Protein AF-A0A950BN58-F1 (afdb_monomer_lite)

Secondary structure (DSSP, 8-state):
-B--GGG---GGGHHHHHHTT---EE--HHHHHHH-TTS---TTTTTSSSEEETTTEEEE--EE-STT-HHHHHHHHHTT----EE--GGGGTT-SHHHHHHHHHHHTSSS-----HHHHHHT-EEEEEETTEEEEEESSSEEEEEE-TT--EEEEE-TT---TT--EEEEEEETTEEEEEEEE-SBPPPEE--SSEEEEEE---TT---TTTSPPPP--HHHHHHHHHHHHHHHHHHHHHHH--

Structure (mmCIF, N/CA/C/O backbone):
data_AF-A0A950BN58-F1
#
_entry.id   AF-A0A950BN58-F1
#
loop_
_atom_site.group_PDB
_atom_site.id
_atom_site.type_symbol
_atom_site.label_atom_id
_atom_site.label_alt_id
_atom_site.label_comp_id
_atom_site.label_asym_id
_atom_site.label_entity_id
_atom_site.label_seq_id
_atom_site.pdbx_PDB_ins_code
_atom_site.Cartn_x
_atom_site.Cartn_y
_atom_site.Cartn_z
_atom_site.occupancy
_atom_site.B_iso_or_equiv
_atom_site.auth_seq_id
_atom_site.auth_comp_id
_atom_site.auth_asym_id
_atom_site.auth_atom_id
_atom_site.pdbx_PDB_model_num
ATOM 1 N N . MET A 1 1 ? -2.564 4.649 -5.769 1.00 92.44 1 MET A N 1
ATOM 2 C CA . MET A 1 1 ? -1.152 4.196 -5.762 1.00 92.44 1 MET A CA 1
ATOM 3 C C . MET A 1 1 ? -0.308 5.045 -6.705 1.00 92.44 1 MET A C 1
ATOM 5 O O . MET A 1 1 ? -0.833 5.493 -7.716 1.00 92.44 1 MET A O 1
ATOM 9 N N . MET A 1 2 ? 0.973 5.260 -6.398 1.00 94.62 2 MET A N 1
ATOM 10 C CA . MET A 1 2 ? 1.920 6.016 -7.237 1.00 94.62 2 MET A CA 1
ATOM 11 C C . MET A 1 2 ? 3.237 5.260 -7.418 1.00 94.62 2 MET A C 1
ATOM 13 O O . MET A 1 2 ? 3.754 4.697 -6.462 1.00 94.62 2 MET A O 1
ATOM 17 N N . ALA A 1 3 ? 3.834 5.308 -8.607 1.00 94.44 3 ALA A N 1
ATOM 18 C CA . ALA A 1 3 ? 5.204 4.855 -8.839 1.00 94.44 3 ALA A CA 1
ATOM 19 C C . ALA A 1 3 ? 6.046 6.055 -9.309 1.00 94.44 3 ALA A C 1
ATOM 21 O O . ALA A 1 3 ? 5.837 6.541 -10.423 1.00 94.44 3 ALA A O 1
ATOM 22 N N . PRO A 1 4 ? 6.972 6.579 -8.485 1.00 93.44 4 PRO A N 1
ATOM 23 C CA . PRO A 1 4 ? 7.741 7.757 -8.845 1.00 93.44 4 PRO A CA 1
ATOM 24 C C . PRO A 1 4 ? 8.703 7.458 -10.003 1.00 93.44 4 PRO A C 1
ATOM 26 O O . PRO A 1 4 ? 9.328 6.385 -10.034 1.00 93.44 4 PRO A O 1
ATOM 29 N N . PRO A 1 5 ? 8.864 8.404 -10.947 1.00 89.81 5 PRO A N 1
ATOM 30 C CA . PRO A 1 5 ? 9.843 8.270 -12.019 1.00 89.81 5 PRO A CA 1
ATOM 31 C C . PRO A 1 5 ? 11.241 8.092 -11.420 1.00 89.81 5 PRO A C 1
ATOM 33 O O . PRO A 1 5 ? 11.581 8.726 -10.422 1.00 89.81 5 PRO A O 1
ATOM 36 N N . TYR A 1 6 ? 12.035 7.185 -11.995 1.00 87.94 6 TYR A N 1
ATOM 37 C CA . TYR A 1 6 ? 13.371 6.811 -11.499 1.00 87.94 6 TYR A CA 1
ATOM 38 C C . TYR A 1 6 ? 13.412 6.313 -10.038 1.00 87.94 6 TYR A C 1
ATOM 40 O O . TYR A 1 6 ? 14.482 6.227 -9.440 1.00 87.94 6 TYR A O 1
ATOM 48 N N . GLY A 1 7 ? 12.258 6.005 -9.432 1.00 89.06 7 GLY A N 1
ATOM 49 C CA . GLY A 1 7 ? 12.176 5.723 -7.997 1.00 89.06 7 GLY A CA 1
ATOM 50 C C . GLY A 1 7 ? 12.467 6.946 -7.115 1.00 89.06 7 GLY A C 1
ATOM 51 O O . GLY A 1 7 ? 12.707 6.781 -5.922 1.00 89.06 7 GLY A O 1
ATOM 52 N N . ALA A 1 8 ? 12.475 8.156 -7.685 1.00 93.69 8 ALA A N 1
ATOM 53 C CA . ALA A 1 8 ? 12.806 9.392 -6.989 1.00 93.69 8 ALA A CA 1
ATOM 54 C C . ALA A 1 8 ? 11.669 9.828 -6.065 1.00 93.69 8 ALA A C 1
ATOM 56 O O . ALA A 1 8 ? 10.749 10.536 -6.471 1.00 93.69 8 ALA A O 1
ATOM 57 N N . PHE A 1 9 ? 11.737 9.379 -4.814 1.00 96.31 9 PHE A N 1
ATOM 58 C CA . PHE A 1 9 ? 10.743 9.671 -3.792 1.00 96.31 9 PHE A CA 1
ATOM 59 C C . PHE A 1 9 ? 11.390 10.353 -2.593 1.00 96.31 9 PHE A C 1
ATOM 61 O O . PHE A 1 9 ? 12.272 9.775 -1.960 1.00 96.31 9 PHE A O 1
ATOM 68 N N . ARG A 1 10 ? 10.936 11.563 -2.260 1.00 95.19 10 ARG A N 1
ATOM 69 C CA . ARG A 1 10 ? 11.346 12.279 -1.047 1.00 95.19 10 ARG A CA 1
ATOM 70 C C . ARG A 1 10 ? 10.215 12.292 -0.034 1.00 95.19 10 ARG A C 1
ATOM 72 O O . ARG A 1 10 ? 9.065 12.495 -0.40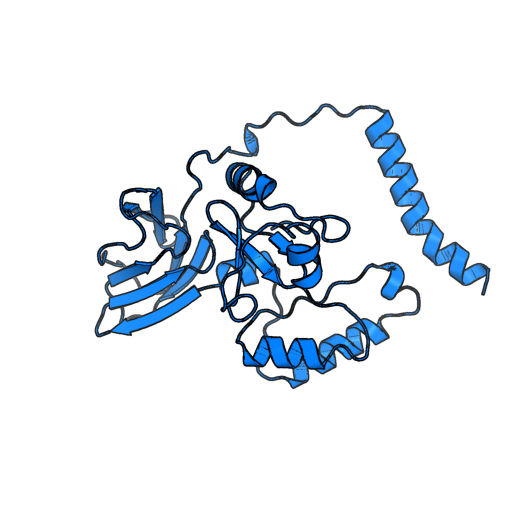9 1.00 95.19 10 ARG A O 1
ATOM 79 N N . GLU A 1 11 ? 10.561 12.154 1.239 1.00 94.12 11 GLU A N 1
ATOM 80 C CA . GLU A 1 11 ? 9.604 12.138 2.344 1.00 94.12 11 GLU A CA 1
ATOM 81 C C . GLU A 1 11 ? 8.713 13.377 2.381 1.00 94.12 11 GLU A C 1
ATOM 83 O O . GLU A 1 11 ? 7.509 13.242 2.567 1.00 94.12 11 GLU A O 1
ATOM 88 N N . GLY A 1 12 ? 9.263 14.560 2.098 1.00 94.38 12 GLY A N 1
ATOM 89 C CA . GLY A 1 12 ? 8.490 15.805 2.086 1.00 94.38 12 GLY A CA 1
ATOM 90 C C . GLY A 1 12 ? 7.350 15.859 1.056 1.00 94.38 12 GLY A C 1
ATOM 91 O O . GLY A 1 12 ? 6.582 16.812 1.068 1.00 94.38 12 GLY A O 1
ATOM 92 N N . LEU A 1 13 ? 7.228 14.873 0.158 1.00 94.88 13 LEU A N 1
ATOM 93 C CA . LEU A 1 13 ? 6.100 14.754 -0.773 1.00 94.88 13 LEU A CA 1
ATOM 94 C C . LEU A 1 13 ? 4.978 13.845 -0.257 1.00 94.88 13 LEU A C 1
ATOM 96 O O . LEU A 1 13 ? 3.897 13.842 -0.842 1.00 94.88 13 LEU A O 1
ATOM 100 N N . ALA A 1 14 ? 5.223 13.060 0.795 1.00 95.69 14 ALA A N 1
ATOM 101 C CA . ALA A 1 14 ? 4.292 12.035 1.252 1.00 95.69 14 ALA A CA 1
ATOM 102 C C . ALA A 1 14 ? 2.952 12.627 1.708 1.00 95.69 14 ALA A C 1
ATOM 104 O O . ALA A 1 14 ? 1.905 12.135 1.294 1.00 95.69 14 ALA A O 1
ATOM 105 N N . ASP A 1 15 ? 2.988 13.719 2.473 1.00 94.69 15 ASP A N 1
ATOM 106 C CA . ASP A 1 15 ? 1.780 14.373 2.990 1.00 94.69 15 ASP A CA 1
ATOM 107 C C . ASP A 1 15 ? 0.943 14.988 1.872 1.00 94.69 15 ASP A C 1
ATOM 109 O O . ASP A 1 15 ? -0.253 14.738 1.786 1.00 94.69 15 ASP A O 1
ATOM 113 N N . ALA A 1 16 ? 1.582 15.689 0.931 1.00 94.25 16 ALA A N 1
ATOM 114 C CA . ALA A 1 16 ? 0.887 16.235 -0.232 1.00 94.25 16 ALA A CA 1
ATOM 115 C C . ALA A 1 16 ? 0.240 15.132 -1.086 1.00 94.25 16 ALA A C 1
ATOM 117 O O . ALA A 1 16 ? -0.831 15.323 -1.655 1.00 94.25 16 ALA A O 1
ATOM 118 N N . MET A 1 17 ? 0.880 13.965 -1.194 1.00 94.44 17 MET A N 1
ATOM 119 C CA . MET A 1 17 ? 0.293 12.825 -1.892 1.00 94.44 17 MET A CA 1
ATOM 120 C C . MET A 1 17 ? -0.898 12.242 -1.137 1.00 94.44 17 MET A C 1
ATOM 122 O O . MET A 1 17 ? -1.910 11.941 -1.765 1.00 94.44 17 MET A O 1
ATOM 126 N N . LEU A 1 18 ? -0.807 12.103 0.184 1.00 94.56 18 LEU A N 1
ATOM 127 C CA . LEU A 1 18 ? -1.951 11.691 0.989 1.00 94.56 18 LEU A CA 1
ATOM 128 C C . LEU A 1 18 ? -3.118 12.656 0.805 1.00 94.56 18 LEU A C 1
ATOM 130 O O . LEU A 1 18 ? -4.202 12.212 0.440 1.00 94.56 18 LEU A O 1
ATOM 134 N N . ASP A 1 19 ? -2.878 13.956 0.968 1.00 93.75 19 ASP A N 1
ATOM 135 C CA . ASP A 1 19 ? -3.891 15.002 0.812 1.00 93.75 19 ASP A CA 1
ATOM 136 C C . ASP A 1 19 ? -4.553 14.951 -0.576 1.00 93.75 19 ASP A C 1
ATOM 138 O O . ASP A 1 19 ? -5.747 15.182 -0.698 1.00 93.75 19 ASP A O 1
ATOM 142 N N . LEU A 1 20 ? -3.825 14.562 -1.627 1.00 92.44 20 LEU A N 1
ATOM 143 C CA . LEU A 1 20 ? -4.363 14.373 -2.984 1.00 92.44 20 LEU A CA 1
ATOM 144 C C . LEU A 1 20 ? -5.061 13.016 -3.219 1.00 92.44 20 LEU A C 1
ATOM 146 O O . LEU A 1 20 ? -5.396 12.688 -4.360 1.00 92.44 20 LEU A O 1
ATOM 150 N N . GLY A 1 21 ? -5.256 12.208 -2.176 1.00 92.19 21 GLY A N 1
ATOM 151 C CA . GLY A 1 21 ? -5.971 10.931 -2.230 1.00 92.19 21 GLY A CA 1
ATOM 152 C C . GLY A 1 21 ? -5.127 9.733 -2.679 1.00 92.19 21 GLY A C 1
ATOM 153 O O . GLY A 1 21 ? -5.676 8.684 -3.027 1.00 92.19 21 GLY A O 1
ATOM 154 N N . TYR A 1 22 ? -3.794 9.835 -2.699 1.00 94.06 22 TYR A N 1
ATOM 155 C CA . TYR A 1 22 ? -2.957 8.668 -2.983 1.00 94.06 22 TYR A CA 1
ATOM 156 C C . TYR A 1 22 ? -2.948 7.702 -1.791 1.00 94.06 22 TYR A C 1
ATOM 158 O O . TYR A 1 22 ? -2.488 8.038 -0.708 1.00 94.06 22 TYR A O 1
ATOM 166 N N . GLU A 1 23 ? -3.364 6.454 -2.024 1.00 95.12 23 GLU A N 1
ATOM 167 C CA . GLU A 1 23 ? -3.381 5.403 -0.986 1.00 95.12 23 GLU A CA 1
ATOM 168 C C . GLU A 1 23 ? -1.982 4.896 -0.574 1.00 95.12 23 GLU A C 1
ATOM 170 O O . GLU A 1 23 ? -1.839 4.261 0.466 1.00 95.12 23 GLU A O 1
ATOM 175 N N . GLY A 1 24 ? -0.945 5.173 -1.371 1.00 95.88 24 GLY A N 1
ATOM 176 C CA . GLY A 1 24 ? 0.413 4.672 -1.156 1.00 95.88 24 GLY A CA 1
ATOM 177 C C . GLY A 1 24 ? 1.329 4.895 -2.357 1.00 95.88 24 GLY A C 1
ATOM 178 O O . GLY A 1 24 ? 0.881 5.307 -3.440 1.00 95.88 24 GLY A O 1
ATOM 179 N N . ALA A 1 25 ? 2.614 4.586 -2.187 1.00 96.69 25 ALA A N 1
ATOM 180 C CA . ALA A 1 25 ? 3.609 4.632 -3.256 1.00 96.69 25 ALA A CA 1
ATOM 181 C C . ALA A 1 25 ? 4.405 3.325 -3.372 1.00 96.69 25 ALA A C 1
ATOM 183 O O . ALA A 1 25 ? 4.596 2.599 -2.405 1.00 96.69 25 ALA A O 1
ATOM 184 N N . CYS A 1 26 ? 4.879 3.029 -4.578 1.00 96.44 26 CYS A N 1
ATOM 185 C CA . CYS A 1 26 ? 5.618 1.823 -4.913 1.00 96.44 26 CYS A CA 1
ATOM 186 C C . CYS A 1 26 ? 7.066 2.192 -5.264 1.00 96.44 26 CYS A C 1
ATOM 188 O O . CYS A 1 26 ? 7.343 2.723 -6.346 1.00 96.44 26 CYS A O 1
ATOM 190 N N . VAL A 1 27 ? 7.989 1.963 -4.328 1.00 96.50 27 VAL A N 1
ATOM 191 C CA . VAL A 1 27 ? 9.380 2.444 -4.400 1.00 96.50 27 VAL A CA 1
ATOM 192 C C . VAL A 1 27 ? 10.319 1.358 -3.894 1.00 96.50 27 VAL A C 1
ATOM 194 O O . VAL A 1 27 ? 10.092 0.769 -2.845 1.00 96.50 27 VAL A O 1
ATOM 197 N N . SER A 1 28 ? 11.402 1.081 -4.618 1.00 95.12 28 SER A N 1
ATOM 198 C CA . SER A 1 28 ? 12.432 0.150 -4.148 1.00 95.12 28 SER A CA 1
ATOM 199 C C . SER A 1 28 ? 13.122 0.713 -2.911 1.00 95.12 28 SER A C 1
ATOM 201 O O . SER A 1 28 ? 13.428 1.904 -2.867 1.00 95.12 28 SER A O 1
ATOM 203 N N . ARG A 1 29 ? 13.455 -0.148 -1.942 1.00 94.00 29 ARG A N 1
ATOM 204 C CA . ARG A 1 29 ? 14.152 0.255 -0.705 1.00 94.00 29 ARG A CA 1
ATOM 205 C C . ARG A 1 29 ? 15.414 1.063 -0.975 1.00 94.00 29 ARG A C 1
ATOM 207 O O . ARG A 1 29 ? 15.596 2.118 -0.385 1.00 94.00 29 ARG A O 1
ATOM 214 N N . ALA A 1 30 ? 16.236 0.603 -1.919 1.00 94.00 30 ALA A N 1
ATOM 215 C CA . ALA A 1 30 ? 17.455 1.299 -2.319 1.00 94.00 30 ALA A CA 1
ATOM 216 C C . ALA A 1 30 ? 17.172 2.715 -2.847 1.00 94.00 30 ALA A C 1
ATOM 218 O O . ALA A 1 30 ? 17.893 3.654 -2.527 1.00 94.00 30 ALA A O 1
ATOM 219 N N . SER A 1 31 ? 16.098 2.892 -3.623 1.00 95.81 31 SER A N 1
ATOM 220 C CA . SER A 1 31 ? 15.713 4.220 -4.105 1.00 95.81 31 SER A CA 1
ATOM 221 C C . SER A 1 31 ? 15.215 5.082 -2.949 1.00 95.81 31 SER A C 1
ATOM 223 O O . SER A 1 31 ? 15.693 6.201 -2.781 1.00 95.81 31 SER A O 1
ATOM 225 N N . LEU A 1 32 ? 14.338 4.543 -2.101 1.00 96.12 32 LEU A N 1
ATOM 226 C CA . LEU A 1 32 ? 13.800 5.253 -0.948 1.00 96.12 32 LEU A CA 1
ATOM 227 C C . LEU A 1 32 ? 14.910 5.770 -0.015 1.00 96.12 32 LEU A C 1
ATOM 229 O O . LEU A 1 32 ? 14.896 6.946 0.344 1.00 96.12 32 LEU A O 1
ATOM 233 N N . THR A 1 33 ? 15.910 4.949 0.315 1.00 96.44 33 THR A N 1
ATOM 234 C CA . THR A 1 33 ? 17.047 5.380 1.145 1.00 96.44 33 THR A CA 1
ATOM 235 C C . THR A 1 33 ? 17.969 6.347 0.400 1.00 96.44 33 THR A C 1
ATOM 237 O O . THR A 1 33 ? 18.390 7.352 0.969 1.00 96.44 33 THR A O 1
ATOM 240 N N . SER A 1 34 ? 18.237 6.119 -0.892 1.00 96.50 34 SER A N 1
ATOM 241 C CA . SER A 1 34 ? 19.120 6.989 -1.688 1.00 96.50 34 SER A CA 1
ATOM 242 C C . SER A 1 34 ? 18.604 8.425 -1.838 1.00 96.50 34 SER A C 1
ATOM 244 O O . SER A 1 34 ? 19.408 9.359 -1.888 1.00 96.50 34 SER A O 1
ATOM 246 N N . TRP A 1 35 ? 17.280 8.610 -1.881 1.00 96.62 35 TRP A N 1
ATOM 247 C CA . TRP A 1 35 ? 16.633 9.917 -2.008 1.00 96.62 35 TRP A CA 1
ATOM 248 C C . TRP A 1 35 ? 16.323 10.589 -0.662 1.00 96.62 35 TRP A C 1
ATOM 250 O O . TRP A 1 35 ? 16.013 11.780 -0.654 1.00 96.62 35 TRP A O 1
ATOM 260 N N . ASN A 1 36 ? 16.468 9.868 0.456 1.00 96.38 36 ASN A N 1
ATOM 261 C CA . ASN A 1 36 ? 16.228 10.348 1.823 1.00 96.38 36 ASN A CA 1
ATOM 262 C C . ASN A 1 36 ? 17.413 9.996 2.737 1.00 96.38 36 ASN A C 1
ATOM 264 O O . ASN A 1 36 ? 17.248 9.362 3.778 1.00 96.38 36 ASN A O 1
ATOM 268 N N . LYS A 1 37 ? 18.627 10.385 2.328 1.00 95.38 37 LYS A N 1
ATOM 269 C CA . LYS A 1 37 ? 19.882 10.024 3.019 1.00 95.38 37 LYS A CA 1
ATOM 270 C C . LYS A 1 37 ? 19.968 10.532 4.456 1.00 95.38 37 LYS A C 1
ATOM 272 O O . LYS A 1 37 ? 20.649 9.927 5.270 1.00 95.38 37 LYS A O 1
ATOM 277 N N . GLU A 1 38 ? 19.302 11.647 4.738 1.00 94.31 38 GLU A N 1
ATOM 278 C CA . GLU A 1 38 ? 19.319 12.296 6.053 1.00 94.31 38 GLU A CA 1
ATOM 279 C C . GLU A 1 38 ? 18.220 11.776 6.986 1.00 94.31 38 GLU A C 1
ATOM 281 O O . GLU A 1 38 ? 18.196 12.117 8.166 1.00 94.31 38 GLU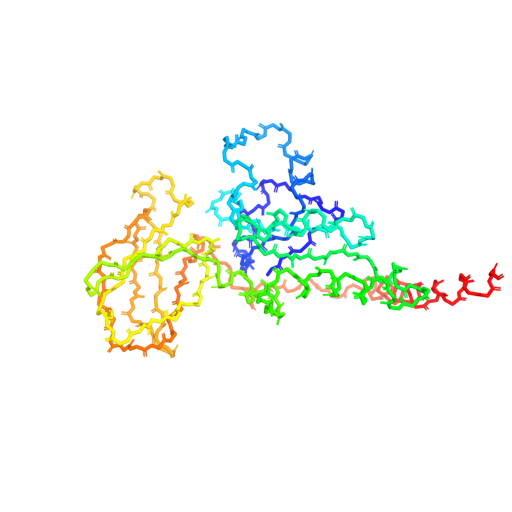 A O 1
ATOM 286 N N . LYS A 1 39 ? 17.309 10.932 6.484 1.00 93.50 39 LYS A N 1
ATOM 287 C CA . LYS A 1 39 ? 16.266 10.338 7.316 1.00 93.50 39 LYS A CA 1
ATOM 288 C C . LYS A 1 39 ? 16.876 9.270 8.222 1.00 93.50 39 LYS A C 1
ATOM 290 O O . LYS A 1 39 ? 17.525 8.337 7.750 1.00 93.50 39 LYS A O 1
ATOM 295 N N . ALA A 1 40 ? 16.596 9.369 9.518 1.00 92.81 40 ALA A N 1
ATOM 296 C CA . ALA A 1 40 ? 16.861 8.298 10.467 1.00 92.81 40 ALA A CA 1
ATOM 297 C C . ALA A 1 40 ? 15.842 7.167 10.256 1.00 92.81 40 ALA A C 1
ATOM 299 O O . ALA A 1 40 ? 14.670 7.288 10.613 1.00 92.81 40 ALA A O 1
ATOM 300 N N . TRP A 1 41 ? 16.283 6.080 9.629 1.00 93.56 41 TRP A N 1
ATOM 301 C CA . TRP A 1 41 ? 15.461 4.888 9.431 1.00 93.56 41 TRP A CA 1
ATOM 302 C C . TRP A 1 41 ? 15.419 4.040 10.710 1.00 93.56 41 TRP A C 1
ATOM 304 O O . TRP A 1 41 ? 16.437 3.938 11.400 1.00 93.56 41 TRP A O 1
ATOM 314 N N . PRO A 1 42 ? 14.274 3.416 11.041 1.00 91.44 42 PRO A N 1
ATOM 315 C CA . PRO A 1 42 ? 14.197 2.513 12.183 1.00 91.44 42 PRO A CA 1
ATOM 316 C C . PRO A 1 42 ? 15.075 1.276 11.953 1.00 91.44 42 PRO A C 1
ATOM 318 O O . PRO A 1 42 ? 15.320 0.870 10.817 1.00 91.44 42 PRO A O 1
ATOM 321 N N . S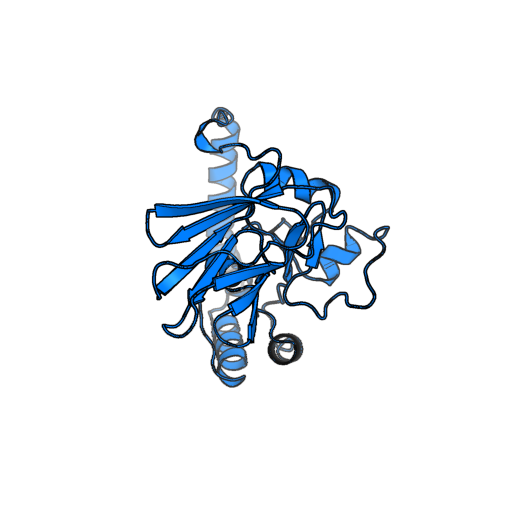ER A 1 43 ? 15.503 0.618 13.032 1.00 92.62 43 SER A N 1
ATOM 322 C CA . SER A 1 43 ? 16.274 -0.636 12.953 1.00 92.62 43 SER A CA 1
ATOM 323 C C . SER A 1 43 ? 15.502 -1.781 12.287 1.00 92.62 43 SER A C 1
ATOM 325 O O . SER A 1 43 ? 16.104 -2.747 11.831 1.00 92.62 43 SER A O 1
ATOM 327 N N . SER A 1 44 ? 14.175 -1.667 12.216 1.00 91.44 44 SER A N 1
ATOM 328 C CA . SER A 1 44 ? 13.275 -2.593 11.531 1.00 91.44 44 SER A CA 1
ATOM 329 C C . SER A 1 44 ? 13.085 -2.290 10.040 1.00 91.44 44 SER A C 1
ATOM 331 O O . SER A 1 44 ? 12.294 -2.975 9.389 1.00 91.44 44 SER A O 1
ATOM 333 N N . PHE A 1 45 ? 13.769 -1.279 9.490 1.00 94.25 45 PHE A N 1
ATOM 334 C CA . PHE A 1 45 ? 13.617 -0.889 8.091 1.00 94.25 45 PHE A CA 1
ATOM 335 C C . PHE A 1 45 ? 13.840 -2.075 7.148 1.00 94.25 45 PHE A C 1
ATOM 337 O O . PHE A 1 45 ? 14.876 -2.739 7.156 1.00 94.25 45 PHE A O 1
ATOM 344 N N . GLY A 1 46 ? 12.855 -2.316 6.292 1.00 92.44 46 GLY A N 1
ATOM 345 C CA . GLY A 1 46 ? 12.836 -3.391 5.319 1.00 92.44 46 GLY A CA 1
ATOM 346 C C . GLY A 1 46 ? 12.314 -4.729 5.838 1.00 92.44 46 GLY A C 1
ATOM 347 O O . GLY A 1 46 ? 12.196 -5.653 5.032 1.00 92.44 46 GLY A O 1
ATOM 348 N N . HIS A 1 47 ? 11.962 -4.843 7.122 1.00 91.50 47 HIS A N 1
ATOM 349 C CA . HIS A 1 47 ? 11.309 -6.037 7.671 1.00 91.50 47 HIS A CA 1
ATOM 350 C C . HIS A 1 47 ? 9.788 -5.984 7.507 1.00 91.50 47 HIS A C 1
ATOM 352 O O . HIS A 1 47 ? 9.167 -6.996 7.193 1.00 91.50 47 HIS A O 1
ATOM 358 N N . SER A 1 48 ? 9.188 -4.804 7.662 1.00 89.38 48 SER A N 1
ATOM 359 C CA . SER A 1 48 ? 7.739 -4.610 7.562 1.00 89.38 48 SER A CA 1
ATOM 360 C C . SER A 1 48 ? 7.215 -4.767 6.129 1.00 89.38 48 SER A C 1
ATOM 362 O O . SER A 1 48 ? 7.944 -4.575 5.154 1.00 89.38 48 SER A O 1
ATOM 364 N N . VAL A 1 49 ? 5.919 -5.068 6.002 1.00 88.62 49 VAL A N 1
ATOM 365 C CA . VAL A 1 49 ? 5.209 -5.180 4.710 1.00 88.62 49 VAL A CA 1
ATOM 366 C C . VAL A 1 49 ? 5.199 -3.851 3.942 1.00 88.62 49 VAL A C 1
ATOM 368 O O . VAL A 1 49 ? 5.288 -3.833 2.715 1.00 88.62 49 VAL A O 1
ATOM 371 N N . ALA A 1 50 ? 5.161 -2.735 4.671 1.00 91.69 50 ALA A N 1
ATOM 372 C CA . ALA A 1 50 ? 5.332 -1.389 4.142 1.00 91.69 50 ALA A CA 1
ATOM 373 C C . ALA A 1 50 ? 6.142 -0.518 5.110 1.00 91.69 50 ALA A C 1
ATOM 375 O O . ALA A 1 50 ? 6.136 -0.744 6.322 1.00 91.69 50 ALA A O 1
ATOM 376 N N . GLU A 1 51 ? 6.802 0.498 4.559 1.00 93.81 51 GLU A N 1
ATOM 377 C CA . GLU A 1 51 ? 7.420 1.583 5.323 1.00 93.81 51 GLU A CA 1
ATOM 378 C C . GLU A 1 51 ? 6.487 2.791 5.327 1.00 93.81 51 GLU A C 1
ATOM 380 O O . GLU A 1 51 ? 5.960 3.155 4.279 1.00 93.81 51 GLU A O 1
ATOM 385 N N . PHE A 1 52 ? 6.300 3.447 6.469 1.00 94.12 52 PHE A N 1
ATOM 386 C CA . PHE A 1 52 ? 5.521 4.683 6.529 1.00 94.12 52 PHE A CA 1
ATOM 387 C C . PHE A 1 52 ? 6.420 5.906 6.392 1.00 94.12 52 PHE A C 1
ATOM 389 O O . PHE A 1 52 ? 7.466 6.006 7.034 1.00 94.12 52 PHE A O 1
ATOM 396 N N . VAL A 1 53 ? 6.001 6.844 5.547 1.00 94.31 53 VAL A N 1
ATOM 397 C CA . VAL A 1 53 ? 6.711 8.103 5.306 1.00 94.31 53 VAL A CA 1
ATOM 398 C C . VAL A 1 53 ? 5.753 9.282 5.481 1.00 94.31 53 VAL A C 1
ATOM 400 O O . VAL A 1 53 ? 4.554 9.149 5.212 1.00 94.31 53 VAL A O 1
ATOM 403 N N . GLY A 1 54 ? 6.271 10.422 5.950 1.00 92.19 54 GLY A N 1
ATOM 404 C CA . GLY A 1 54 ? 5.446 11.572 6.325 1.00 92.19 54 GLY A CA 1
ATOM 405 C C . GLY A 1 54 ? 4.464 11.199 7.434 1.00 92.19 54 GLY A C 1
ATOM 406 O O . GLY A 1 54 ? 4.799 10.461 8.357 1.00 92.19 54 GLY A O 1
ATOM 407 N N . THR A 1 55 ? 3.221 11.640 7.302 1.00 92.38 55 THR A N 1
ATOM 408 C CA . THR A 1 55 ? 2.125 11.365 8.239 1.00 92.38 55 THR A CA 1
ATOM 409 C C . THR A 1 55 ? 1.469 9.996 8.032 1.00 92.38 55 THR A C 1
ATOM 411 O O . THR A 1 55 ? 0.360 9.763 8.506 1.00 92.38 55 THR A O 1
ATOM 414 N N . GLY A 1 56 ? 2.121 9.058 7.338 1.00 93.88 56 GLY A N 1
ATOM 415 C CA . GLY A 1 56 ? 1.641 7.678 7.206 1.00 93.88 56 GLY A CA 1
ATOM 416 C C . GLY A 1 56 ? 1.276 7.253 5.791 1.00 93.88 56 GLY A C 1
ATOM 417 O O . GLY A 1 56 ? 0.331 6.486 5.617 1.00 93.88 56 GLY A O 1
ATOM 418 N N . LEU A 1 57 ? 1.996 7.735 4.774 1.00 96.31 57 LEU A N 1
ATOM 419 C CA . LEU A 1 57 ? 1.888 7.184 3.425 1.00 96.31 57 LEU A CA 1
ATOM 420 C C . LEU A 1 57 ? 2.618 5.833 3.395 1.00 96.31 57 LEU A C 1
ATOM 422 O O . LEU A 1 57 ? 3.829 5.818 3.645 1.00 96.31 57 LEU A O 1
ATOM 426 N N . PRO A 1 58 ? 1.941 4.712 3.087 1.00 96.69 58 PRO A N 1
ATOM 427 C CA . PRO A 1 58 ? 2.614 3.427 2.974 1.00 96.69 58 PRO A CA 1
ATOM 428 C C . PRO A 1 58 ? 3.455 3.377 1.692 1.00 96.69 58 PRO A C 1
ATOM 430 O O . PRO A 1 58 ? 2.977 3.648 0.584 1.00 96.69 58 PRO A O 1
ATOM 433 N N . ILE A 1 59 ? 4.720 3.000 1.849 1.00 96.44 59 ILE A N 1
ATOM 434 C CA . ILE A 1 59 ? 5.653 2.703 0.771 1.00 96.44 59 ILE A CA 1
ATOM 435 C C . ILE A 1 59 ? 5.781 1.190 0.650 1.00 96.44 59 ILE A C 1
ATOM 437 O O . ILE A 1 59 ? 6.343 0.524 1.521 1.00 96.44 59 ILE A O 1
ATOM 441 N N . ILE A 1 60 ? 5.272 0.659 -0.456 1.00 95.81 60 ILE A N 1
ATOM 442 C CA . ILE A 1 60 ? 5.329 -0.761 -0.783 1.00 95.81 60 ILE A CA 1
ATOM 443 C C . ILE A 1 60 ? 6.582 -1.015 -1.633 1.00 95.81 60 ILE A C 1
ATOM 445 O O . ILE A 1 60 ? 6.770 -0.343 -2.659 1.00 95.81 60 ILE A O 1
ATOM 449 N N . PRO A 1 61 ? 7.465 -1.949 -1.238 1.00 95.06 61 PRO A N 1
ATOM 450 C CA . PRO A 1 61 ? 8.681 -2.221 -1.986 1.00 95.06 61 PRO A CA 1
ATOM 451 C C . PRO A 1 61 ? 8.370 -2.806 -3.369 1.00 95.06 61 PRO A C 1
ATOM 453 O O . PRO A 1 61 ? 7.480 -3.635 -3.535 1.00 95.06 61 PRO A O 1
ATOM 456 N N . ARG A 1 62 ? 9.152 -2.392 -4.370 1.00 95.19 62 ARG A N 1
ATOM 457 C CA . ARG A 1 62 ? 9.213 -3.053 -5.683 1.00 95.19 62 ARG A CA 1
ATOM 458 C C . ARG A 1 62 ? 10.569 -3.688 -5.924 1.00 95.19 62 ARG A C 1
ATOM 460 O O . ARG A 1 62 ? 11.588 -3.217 -5.414 1.00 95.19 62 ARG A O 1
ATOM 467 N N . HIS A 1 63 ? 10.566 -4.701 -6.774 1.00 95.06 63 HIS A N 1
ATOM 468 C CA . HIS A 1 63 ? 11.704 -5.547 -7.096 1.00 95.06 63 HIS A CA 1
ATOM 469 C C . HIS A 1 63 ? 12.032 -5.428 -8.575 1.00 95.06 63 HIS A C 1
ATOM 471 O O . HIS A 1 63 ? 11.134 -5.244 -9.387 1.00 95.06 63 HIS A O 1
ATOM 477 N N . VAL A 1 64 ? 13.305 -5.495 -8.948 1.00 93.56 64 VAL A N 1
ATOM 478 C CA . VAL A 1 64 ? 13.697 -5.438 -10.363 1.00 93.56 64 VAL A CA 1
ATOM 479 C C . VAL A 1 64 ? 13.128 -6.655 -11.105 1.00 93.56 64 VAL A C 1
ATOM 481 O O . VAL A 1 64 ? 13.163 -7.771 -10.585 1.00 93.56 64 VAL A O 1
ATOM 484 N N . LEU A 1 65 ? 12.592 -6.433 -12.305 1.00 94.94 65 LEU A N 1
ATOM 485 C CA . LEU A 1 65 ? 12.222 -7.469 -13.265 1.00 94.94 65 LEU A CA 1
ATOM 486 C C . LEU A 1 65 ? 13.476 -7.870 -14.051 1.00 94.94 65 LEU A C 1
ATOM 488 O O . LEU A 1 65 ? 13.801 -7.268 -15.069 1.00 94.94 65 LEU A O 1
ATOM 492 N N . ALA A 1 66 ? 14.219 -8.851 -13.548 1.00 92.75 66 ALA A N 1
ATOM 493 C CA . ALA A 1 66 ? 15.424 -9.359 -14.196 1.00 92.75 66 ALA A CA 1
ATOM 494 C C . ALA A 1 66 ? 15.727 -10.789 -13.730 1.00 92.75 66 ALA A C 1
ATOM 496 O O . ALA A 1 66 ? 15.383 -11.174 -12.610 1.00 92.75 66 ALA A O 1
ATOM 497 N N . ARG A 1 67 ? 16.413 -11.569 -14.575 1.00 92.75 67 ARG A N 1
ATOM 498 C CA . ARG A 1 67 ? 16.955 -12.880 -14.179 1.00 92.75 67 ARG A CA 1
ATOM 499 C C . ARG A 1 67 ? 17.995 -12.700 -13.068 1.00 92.75 67 ARG A C 1
ATOM 501 O O . ARG A 1 67 ? 18.737 -11.720 -13.083 1.00 92.75 67 ARG A O 1
ATOM 508 N N . GLY A 1 68 ? 18.062 -13.634 -12.122 1.00 92.81 68 GLY A N 1
ATOM 509 C CA . GLY A 1 68 ? 19.007 -13.577 -10.997 1.00 92.81 68 GLY A CA 1
ATOM 510 C C . GLY A 1 68 ? 18.508 -12.780 -9.784 1.00 92.81 68 GLY A C 1
ATOM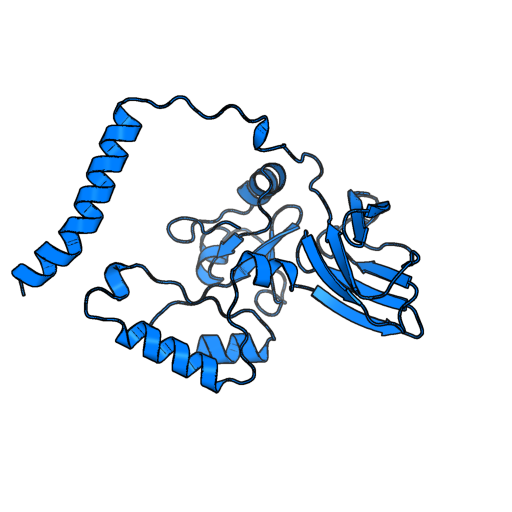 511 O O . GLY A 1 68 ? 19.199 -12.714 -8.768 1.00 92.81 68 GLY A O 1
ATOM 512 N N . HIS A 1 69 ? 17.310 -12.186 -9.853 1.00 93.50 69 HIS A N 1
ATOM 513 C CA . HIS A 1 69 ? 16.688 -11.464 -8.736 1.00 93.50 69 HIS A CA 1
ATOM 514 C C . HIS A 1 69 ? 15.709 -12.315 -7.910 1.00 93.50 69 HIS A C 1
ATOM 516 O O . HIS A 1 6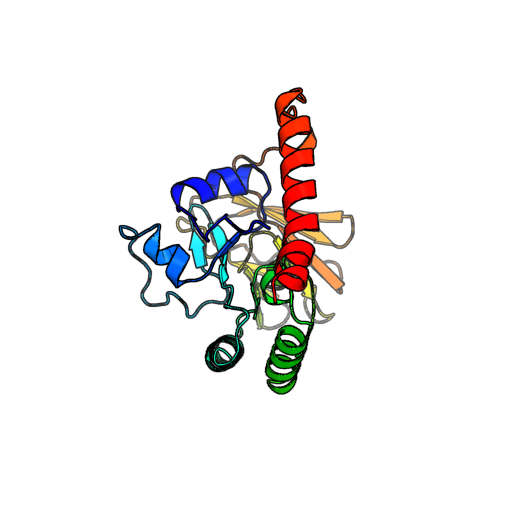9 ? 15.063 -11.797 -6.993 1.00 93.50 69 HIS A O 1
ATOM 522 N N . GLU A 1 70 ? 15.638 -13.625 -8.155 1.00 94.44 70 GLU A N 1
ATOM 523 C CA . GLU A 1 70 ? 14.708 -14.553 -7.500 1.00 94.44 70 GLU A CA 1
ATOM 524 C C . GLU A 1 70 ? 14.942 -14.625 -5.986 1.00 94.44 70 GLU A C 1
ATOM 526 O O . GLU A 1 70 ? 14.004 -14.812 -5.213 1.00 94.44 70 GLU A O 1
ATOM 531 N N . GLY A 1 71 ? 16.184 -14.411 -5.535 1.00 95.25 71 GLY A N 1
ATOM 532 C CA . GLY A 1 71 ? 16.501 -14.294 -4.109 1.00 95.25 71 GLY A CA 1
ATOM 533 C C . GLY A 1 71 ? 15.733 -13.161 -3.420 1.00 95.25 71 GLY A C 1
ATOM 534 O O . GLY A 1 71 ? 15.290 -13.324 -2.286 1.00 95.25 71 GLY A O 1
ATOM 535 N N . SER A 1 72 ? 15.497 -12.043 -4.117 1.00 94.56 72 SER A N 1
ATOM 536 C CA . SER A 1 72 ? 14.722 -10.927 -3.565 1.00 94.56 72 SER A CA 1
ATOM 537 C C . SER A 1 72 ? 13.232 -11.255 -3.432 1.00 94.56 72 SER A C 1
ATOM 539 O O . SER A 1 72 ? 12.606 -10.805 -2.476 1.00 94.56 72 SER A O 1
ATOM 541 N N . TYR A 1 73 ? 12.684 -12.074 -4.338 1.00 95.69 73 TYR A N 1
ATOM 542 C CA . TYR A 1 73 ? 11.297 -12.544 -4.270 1.00 95.69 73 TYR A CA 1
ATOM 543 C C . TYR A 1 73 ? 11.118 -13.529 -3.114 1.00 95.69 73 TYR A C 1
ATOM 545 O O . TYR A 1 73 ? 10.184 -13.398 -2.329 1.00 95.69 73 TYR A O 1
ATOM 553 N N . ARG A 1 74 ? 12.064 -14.464 -2.946 1.00 95.75 74 ARG A N 1
ATOM 554 C CA . ARG A 1 74 ? 12.060 -15.416 -1.824 1.00 95.75 74 ARG A CA 1
ATOM 555 C C . ARG A 1 74 ? 12.183 -14.717 -0.474 1.00 95.75 74 ARG A C 1
ATOM 557 O O . ARG A 1 74 ? 11.468 -15.071 0.455 1.00 95.75 74 ARG A O 1
ATOM 564 N N . LEU A 1 75 ? 13.056 -13.713 -0.369 1.00 95.12 75 LEU A N 1
ATOM 565 C CA . LEU A 1 75 ? 13.186 -12.924 0.856 1.00 95.12 75 LEU A CA 1
ATOM 566 C C . LEU A 1 75 ? 11.904 -12.139 1.164 1.00 95.12 75 LEU A C 1
ATOM 568 O O . LEU A 1 75 ? 11.479 -12.116 2.314 1.00 95.12 75 LEU A O 1
ATOM 572 N N . ALA A 1 76 ? 11.275 -11.528 0.155 1.00 95.06 76 ALA A N 1
ATOM 573 C CA . ALA A 1 76 ? 9.991 -10.853 0.335 1.00 95.06 76 ALA A CA 1
ATOM 574 C C . ALA A 1 76 ? 8.912 -11.826 0.825 1.00 95.06 76 ALA A C 1
ATOM 576 O O . ALA A 1 76 ? 8.262 -11.543 1.826 1.00 95.06 76 ALA A O 1
ATOM 577 N N . ALA A 1 77 ? 8.790 -13.003 0.206 1.00 95.19 77 ALA A N 1
ATOM 578 C CA . ALA A 1 77 ? 7.843 -14.026 0.641 1.00 95.19 77 ALA A CA 1
ATOM 579 C C . ALA A 1 77 ? 8.103 -14.509 2.075 1.00 95.19 77 ALA A C 1
ATOM 581 O O . ALA A 1 77 ? 7.168 -14.611 2.862 1.00 95.19 77 ALA A O 1
ATOM 582 N N . PHE A 1 78 ? 9.368 -14.738 2.446 1.00 94.88 78 PHE A N 1
ATOM 583 C CA . PHE A 1 78 ? 9.741 -15.107 3.816 1.00 94.88 78 PHE A CA 1
ATOM 584 C C . PHE A 1 78 ? 9.311 -14.049 4.844 1.00 94.88 78 PHE A C 1
ATOM 586 O O . PHE A 1 78 ? 8.867 -14.386 5.937 1.00 94.88 78 PHE A O 1
ATOM 593 N N . LEU A 1 79 ? 9.413 -12.768 4.483 1.00 93.56 79 LEU A N 1
ATOM 594 C CA . LEU A 1 79 ? 8.992 -11.641 5.318 1.00 93.56 79 LEU A CA 1
ATOM 595 C C . LEU A 1 79 ? 7.489 -11.325 5.198 1.00 93.56 79 LEU A C 1
ATOM 597 O O . LEU A 1 79 ? 7.038 -10.324 5.753 1.00 93.56 79 LEU A O 1
ATOM 601 N N . ASN A 1 80 ? 6.722 -12.144 4.471 1.00 92.19 80 ASN A N 1
ATOM 602 C CA . ASN A 1 80 ? 5.313 -11.912 4.148 1.00 92.19 80 ASN A CA 1
ATOM 603 C C . ASN A 1 80 ? 5.059 -10.537 3.494 1.00 92.19 80 ASN A C 1
ATOM 605 O O . ASN A 1 80 ? 4.108 -9.825 3.812 1.00 92.19 80 ASN A O 1
ATOM 609 N N . GLN A 1 81 ? 5.964 -10.135 2.603 1.00 94.44 81 GLN A N 1
ATOM 610 C CA . GLN A 1 81 ? 5.920 -8.876 1.868 1.00 94.44 81 GLN A CA 1
ATOM 611 C C . GLN A 1 81 ? 5.384 -9.102 0.453 1.00 94.44 81 GLN A C 1
ATOM 613 O O . GLN A 1 81 ? 5.662 -10.142 -0.152 1.00 94.44 81 GLN A O 1
ATOM 618 N N . PRO A 1 82 ? 4.673 -8.122 -0.127 1.00 95.25 82 PRO A N 1
ATOM 619 C CA . PRO A 1 82 ? 4.234 -8.217 -1.506 1.00 95.25 82 PRO A CA 1
ATOM 620 C C . PRO A 1 82 ? 5.422 -8.242 -2.463 1.00 95.25 82 PRO A C 1
ATOM 622 O O . PRO A 1 82 ? 6.396 -7.505 -2.303 1.00 95.25 82 PRO A O 1
ATOM 625 N N . ILE A 1 83 ? 5.302 -9.054 -3.510 1.00 96.50 83 ILE A N 1
ATOM 626 C CA . ILE A 1 83 ? 6.287 -9.132 -4.584 1.00 96.50 83 ILE A CA 1
ATOM 627 C C . ILE A 1 83 ? 5.748 -8.333 -5.767 1.00 96.50 83 ILE A C 1
ATOM 629 O O . ILE A 1 83 ? 4.818 -8.758 -6.444 1.00 96.50 83 ILE A O 1
ATOM 633 N N . ILE A 1 84 ? 6.345 -7.167 -6.021 1.00 96.44 84 ILE A N 1
ATOM 634 C CA . ILE A 1 84 ? 5.995 -6.304 -7.158 1.00 96.44 84 ILE A CA 1
ATOM 635 C C . ILE A 1 84 ? 7.199 -6.211 -8.103 1.00 96.44 84 ILE A C 1
ATOM 637 O O . ILE A 1 84 ? 8.058 -5.342 -7.905 1.00 96.44 84 ILE A O 1
ATOM 641 N N . PRO A 1 85 ? 7.318 -7.091 -9.116 1.00 96.19 85 PRO A N 1
ATOM 642 C CA . PRO A 1 85 ? 8.325 -6.943 -10.158 1.00 96.19 85 PRO A CA 1
ATOM 643 C C . PRO A 1 85 ? 8.065 -5.665 -10.959 1.00 96.19 85 PRO A C 1
ATOM 645 O O . PRO A 1 85 ? 6.936 -5.381 -11.353 1.00 96.19 85 PRO A O 1
ATOM 648 N N . HIS A 1 86 ? 9.111 -4.886 -11.211 1.00 94.31 86 HIS A N 1
ATOM 649 C CA . HIS A 1 86 ? 9.046 -3.682 -12.026 1.00 94.31 86 HIS A CA 1
ATOM 650 C C . HIS A 1 86 ? 10.129 -3.705 -13.097 1.00 94.31 86 HIS A C 1
ATOM 652 O O . HIS A 1 86 ? 11.290 -4.011 -12.828 1.00 94.31 86 HIS A O 1
ATOM 658 N N . GLY A 1 87 ? 9.731 -3.322 -14.298 1.00 92.31 87 GLY A N 1
ATOM 659 C CA . GLY A 1 87 ? 10.606 -3.116 -15.437 1.00 92.31 87 GLY A CA 1
ATOM 660 C C . GLY A 1 87 ? 10.015 -2.045 -16.339 1.00 92.31 87 GLY A C 1
ATOM 661 O O . GLY A 1 87 ? 8.993 -1.426 -16.027 1.00 92.31 87 GLY A O 1
ATOM 662 N N . HIS A 1 88 ? 10.664 -1.834 -17.466 1.00 89.81 88 HIS A N 1
ATOM 663 C CA . HIS A 1 88 ? 10.166 -1.022 -18.556 1.00 89.81 88 HIS A CA 1
ATOM 664 C C . HIS A 1 88 ? 9.641 -1.939 -19.660 1.00 89.81 88 HIS A C 1
ATOM 666 O O . HIS A 1 88 ? 10.060 -3.084 -19.797 1.00 89.81 88 HIS A O 1
ATOM 672 N N . HIS A 1 89 ? 8.729 -1.443 -20.492 1.00 86.94 89 HIS A N 1
ATOM 673 C CA . HIS A 1 89 ? 8.197 -2.240 -21.601 1.00 86.94 89 HIS A CA 1
ATOM 674 C C . HIS A 1 89 ? 9.298 -2.687 -22.584 1.00 86.94 89 HIS A C 1
ATOM 676 O O . HIS A 1 89 ? 9.158 -3.722 -23.229 1.00 86.94 89 HIS A O 1
ATOM 682 N N . GLN A 1 90 ? 10.408 -1.942 -22.676 1.00 87.25 90 GLN A N 1
ATOM 683 C CA . GLN A 1 90 ? 11.569 -2.316 -23.487 1.00 87.25 90 GLN A CA 1
ATOM 684 C C . GLN A 1 90 ? 12.289 -3.568 -22.973 1.00 87.25 90 GLN A C 1
ATOM 686 O O . GLN A 1 90 ? 12.917 -4.254 -23.774 1.00 87.25 90 GLN A O 1
ATOM 691 N N . ASP A 1 91 ? 12.150 -3.919 -21.691 1.00 88.94 91 ASP A N 1
ATOM 692 C CA . ASP A 1 91 ? 12.709 -5.164 -21.145 1.00 88.94 91 ASP A CA 1
ATOM 693 C C . ASP A 1 91 ? 12.040 -6.404 -21.774 1.00 88.94 91 ASP A C 1
ATOM 695 O O . ASP A 1 91 ? 12.568 -7.509 -21.705 1.00 88.94 91 ASP A O 1
ATOM 699 N N . CYS A 1 92 ? 10.890 -6.210 -22.432 1.00 89.12 92 CYS A N 1
ATOM 700 C CA . CYS A 1 92 ? 10.154 -7.220 -23.192 1.00 89.12 92 CYS A CA 1
ATOM 701 C C . CYS A 1 92 ? 10.274 -7.036 -24.720 1.00 89.12 92 CYS A C 1
ATOM 703 O O . CYS A 1 92 ? 9.487 -7.605 -25.479 1.00 89.12 92 CYS A O 1
ATOM 705 N N . ALA A 1 93 ? 11.215 -6.216 -25.210 1.00 87.88 93 ALA A N 1
ATOM 706 C CA . ALA A 1 93 ? 11.337 -5.917 -26.643 1.00 87.88 93 ALA A CA 1
ATOM 707 C C . ALA A 1 93 ? 11.651 -7.161 -27.498 1.00 87.88 93 ALA A C 1
ATOM 709 O O . ALA A 1 93 ? 11.191 -7.251 -28.643 1.00 87.88 93 ALA A O 1
ATOM 710 N N . ASP A 1 94 ? 12.380 -8.120 -26.922 1.00 87.19 94 ASP A N 1
ATOM 711 C CA . ASP A 1 94 ? 12.799 -9.374 -27.559 1.00 87.19 94 ASP A CA 1
ATOM 712 C C . ASP A 1 94 ? 11.854 -10.557 -27.249 1.00 87.19 94 ASP A C 1
ATOM 714 O O . ASP A 1 94 ? 12.124 -11.683 -27.652 1.00 87.19 94 ASP A O 1
ATOM 718 N N . GLY A 1 95 ? 10.726 -10.312 -26.570 1.00 91.94 95 GLY A N 1
ATOM 719 C CA . GLY A 1 95 ? 9.744 -11.337 -26.205 1.00 91.94 95 GLY A CA 1
ATOM 720 C C . GLY A 1 95 ? 9.330 -11.274 -24.736 1.00 91.94 95 GLY A C 1
ATOM 721 O O . GLY A 1 95 ? 9.752 -10.395 -23.986 1.00 91.94 95 GLY A O 1
ATOM 722 N N . LEU A 1 96 ? 8.482 -12.218 -24.321 1.00 95.62 96 LEU A N 1
ATOM 723 C CA . LEU A 1 96 ? 7.942 -12.292 -22.956 1.00 95.62 96 LEU A CA 1
ATOM 724 C C . LEU A 1 96 ? 8.670 -13.308 -22.067 1.00 95.62 96 LEU A C 1
ATOM 726 O O . LEU A 1 96 ? 8.251 -13.522 -20.934 1.00 95.62 96 LEU A O 1
ATOM 730 N N . ASP A 1 97 ? 9.773 -13.898 -22.533 1.00 96.56 97 ASP A N 1
ATOM 731 C CA . ASP A 1 97 ? 10.498 -14.947 -21.803 1.00 96.56 97 ASP A CA 1
ATOM 732 C C . ASP A 1 97 ? 10.983 -14.483 -20.427 1.00 96.56 97 ASP A C 1
ATOM 734 O O . ASP A 1 97 ? 11.007 -15.261 -19.478 1.00 96.56 97 ASP A O 1
ATOM 738 N N . LEU A 1 98 ? 11.361 -13.207 -20.295 1.00 95.50 98 LEU A N 1
ATOM 739 C CA . LEU A 1 98 ? 11.721 -12.632 -19.000 1.00 95.50 98 LEU A CA 1
ATOM 740 C C . LEU A 1 98 ? 10.520 -12.599 -18.045 1.00 95.50 98 LEU A C 1
ATOM 742 O O . LEU A 1 98 ? 10.664 -12.922 -16.868 1.00 95.50 98 LEU A O 1
ATOM 746 N N . VAL A 1 99 ? 9.344 -12.223 -18.549 1.00 96.38 99 VAL A N 1
ATOM 747 C CA . VAL A 1 99 ? 8.111 -12.188 -17.757 1.00 96.38 99 VAL A CA 1
ATOM 748 C C . VAL A 1 99 ? 7.705 -13.602 -17.369 1.00 96.38 99 VAL A C 1
ATOM 750 O O . VAL A 1 99 ? 7.460 -13.835 -16.192 1.00 96.38 99 VAL A O 1
ATOM 753 N N . ALA A 1 100 ? 7.701 -14.544 -18.317 1.00 97.19 100 ALA A N 1
ATOM 754 C CA . ALA A 1 100 ? 7.401 -15.951 -18.059 1.00 97.19 100 ALA A CA 1
ATOM 755 C C . ALA A 1 100 ? 8.334 -16.528 -16.986 1.00 97.19 100 ALA A C 1
ATOM 757 O O . ALA A 1 100 ? 7.866 -17.059 -15.986 1.00 97.19 100 ALA A O 1
ATOM 758 N N . HIS A 1 101 ? 9.644 -16.295 -17.118 1.00 96.62 101 HIS A N 1
ATOM 759 C CA . HIS A 1 101 ? 10.638 -16.710 -16.126 1.00 96.62 101 HIS A CA 1
ATOM 760 C C . HIS A 1 101 ? 10.349 -16.152 -14.727 1.00 96.62 101 HIS A C 1
ATOM 762 O O . HIS A 1 101 ? 10.432 -16.879 -13.742 1.00 96.62 101 HIS A O 1
ATOM 768 N N . VAL A 1 102 ? 10.009 -14.863 -14.613 1.00 96.94 102 VAL A N 1
ATOM 769 C CA . VAL A 1 102 ? 9.708 -14.241 -13.312 1.00 96.94 102 VAL A CA 1
ATOM 770 C C . VAL A 1 102 ? 8.378 -14.737 -12.740 1.00 96.94 102 VAL A C 1
ATOM 772 O O . VAL A 1 102 ? 8.295 -14.980 -11.537 1.00 96.94 102 VAL A O 1
ATOM 775 N N . VAL A 1 103 ? 7.359 -14.924 -13.580 1.00 96.62 103 VAL A N 1
ATOM 776 C CA . VAL A 1 103 ? 6.065 -15.499 -13.184 1.00 96.62 103 VAL A CA 1
ATOM 777 C C . VAL A 1 103 ? 6.255 -16.914 -12.648 1.00 96.62 103 VAL A C 1
ATOM 779 O O . VAL A 1 103 ? 5.772 -17.201 -11.556 1.00 96.62 103 VAL A O 1
ATOM 782 N N . ASP A 1 104 ? 7.024 -17.754 -13.340 1.00 96.88 104 ASP A N 1
ATOM 783 C CA . ASP A 1 104 ? 7.344 -19.111 -12.893 1.00 96.88 104 ASP A CA 1
ATOM 784 C C . ASP A 1 104 ? 8.160 -19.088 -11.596 1.00 96.88 104 ASP A C 1
ATOM 786 O O . ASP A 1 104 ? 7.885 -19.841 -10.660 1.00 96.88 104 ASP A O 1
ATOM 790 N N . ALA A 1 105 ? 9.152 -18.200 -11.493 1.00 96.44 105 ALA A N 1
ATOM 791 C CA . ALA A 1 105 ? 9.961 -18.069 -10.287 1.00 96.44 105 ALA A CA 1
ATOM 792 C C . ALA A 1 105 ? 9.122 -17.682 -9.061 1.00 96.44 105 ALA A C 1
ATOM 794 O O . ALA A 1 105 ? 9.381 -18.199 -7.977 1.00 96.44 105 ALA A O 1
ATOM 795 N N . ILE A 1 106 ? 8.131 -16.799 -9.225 1.00 96.81 106 ILE A N 1
ATOM 796 C CA . ILE A 1 106 ? 7.214 -16.384 -8.156 1.00 96.81 106 ILE A CA 1
ATOM 797 C C . ILE A 1 106 ? 6.196 -17.488 -7.860 1.00 96.81 106 ILE A C 1
ATOM 799 O O . ILE A 1 106 ? 6.014 -17.840 -6.698 1.00 96.81 106 ILE A O 1
ATOM 803 N N . GLY A 1 107 ? 5.583 -18.076 -8.891 1.00 96.56 107 GLY A N 1
ATOM 804 C CA . GLY A 1 107 ? 4.577 -19.134 -8.762 1.00 96.56 107 GLY A CA 1
ATOM 805 C C . GLY A 1 107 ? 5.087 -20.382 -8.038 1.00 96.56 107 GLY A C 1
ATOM 806 O O . GLY A 1 107 ? 4.317 -21.072 -7.385 1.00 96.56 107 GLY A O 1
ATOM 807 N N . ASN A 1 108 ? 6.397 -20.634 -8.081 1.00 95.88 108 ASN A N 1
ATOM 808 C CA . ASN A 1 108 ? 7.032 -21.743 -7.369 1.00 95.88 108 ASN A CA 1
ATOM 809 C C . ASN A 1 108 ? 7.386 -21.441 -5.897 1.00 95.88 108 ASN A C 1
ATOM 811 O O . ASN A 1 108 ? 7.985 -22.289 -5.236 1.00 95.88 108 ASN A O 1
ATOM 815 N N . ILE A 1 109 ? 7.074 -20.250 -5.368 1.00 95.56 109 ILE A N 1
ATOM 816 C CA . ILE A 1 109 ? 7.357 -19.898 -3.964 1.00 95.56 109 ILE A CA 1
ATOM 817 C C . ILE A 1 109 ? 6.289 -20.460 -3.012 1.00 95.56 109 ILE A C 1
ATOM 819 O O . ILE A 1 109 ? 6.616 -20.805 -1.877 1.00 95.56 109 ILE A O 1
ATOM 823 N N . GLY A 1 110 ? 5.034 -20.566 -3.457 1.00 91.50 110 GLY A N 1
ATOM 824 C CA . GLY A 1 110 ? 3.910 -21.030 -2.642 1.00 91.50 110 GLY A CA 1
ATOM 825 C C . GLY A 1 110 ? 2.562 -20.598 -3.218 1.00 91.50 110 GLY A C 1
ATOM 826 O O . GLY A 1 110 ? 2.419 -20.462 -4.432 1.00 91.50 110 GLY A O 1
ATOM 827 N N . ASP A 1 111 ? 1.589 -20.346 -2.342 1.00 93.38 111 ASP A N 1
ATOM 828 C CA . ASP A 1 111 ? 0.258 -19.876 -2.734 1.00 93.38 111 ASP A CA 1
ATOM 829 C C . ASP A 1 111 ? 0.312 -18.406 -3.176 1.00 93.38 111 ASP A C 1
ATOM 831 O O . ASP A 1 111 ? 0.288 -17.476 -2.367 1.00 93.38 111 ASP A O 1
ATOM 835 N N . VAL A 1 112 ? 0.422 -18.191 -4.487 1.00 95.19 112 VAL A N 1
ATOM 836 C CA . VAL A 1 112 ? 0.514 -16.855 -5.088 1.00 95.19 112 VAL A CA 1
ATOM 837 C C . VAL A 1 112 ? -0.854 -16.377 -5.553 1.00 95.19 112 VAL A C 1
ATOM 839 O O . VAL A 1 112 ? -1.514 -17.021 -6.369 1.00 95.19 112 VAL A O 1
ATOM 842 N N . VAL A 1 113 ? -1.234 -15.180 -5.109 1.00 95.06 113 VAL A N 1
ATOM 843 C CA . VAL A 1 113 ? -2.391 -14.445 -5.628 1.00 95.06 113 VAL A CA 1
ATOM 844 C C . VAL A 1 113 ? -1.896 -13.277 -6.475 1.00 95.06 113 VAL A C 1
ATOM 846 O O . VAL A 1 113 ? -1.243 -12.364 -5.975 1.00 95.06 113 VAL A O 1
ATOM 849 N N . TRP A 1 114 ? -2.222 -13.295 -7.766 1.00 96.19 114 TRP A N 1
ATOM 850 C CA . TRP A 1 114 ? -1.953 -12.180 -8.672 1.00 96.19 114 TRP A CA 1
ATOM 851 C C . TRP A 1 114 ? -3.086 -11.156 -8.584 1.00 96.19 114 TRP A C 1
ATOM 853 O O . TRP A 1 114 ? -4.236 -11.469 -8.889 1.00 96.19 114 TRP A O 1
ATOM 863 N N . CYS A 1 115 ? -2.772 -9.927 -8.185 1.00 96.31 115 CYS A N 1
ATOM 864 C CA . CYS A 1 115 ? -3.731 -8.830 -8.090 1.00 96.31 115 CYS A CA 1
ATOM 865 C C . CYS A 1 115 ? -3.065 -7.483 -8.412 1.00 96.31 115 CYS A C 1
ATOM 867 O O . CYS A 1 115 ? -1.852 -7.397 -8.618 1.00 96.31 115 CYS A O 1
ATOM 869 N N . ASP A 1 116 ? -3.863 -6.421 -8.513 1.00 95.25 116 ASP A N 1
ATOM 870 C CA . ASP A 1 116 ? -3.340 -5.077 -8.736 1.00 95.25 116 ASP A CA 1
ATOM 871 C C . ASP A 1 116 ? -2.732 -4.469 -7.456 1.00 95.25 116 ASP A C 1
ATOM 873 O O . ASP A 1 116 ? -2.977 -4.908 -6.334 1.00 95.25 116 ASP A O 1
ATOM 877 N N . ILE A 1 117 ? -1.947 -3.401 -7.618 1.00 93.12 117 ILE A N 1
ATOM 878 C CA . ILE A 1 117 ? -1.226 -2.762 -6.506 1.00 93.12 117 ILE A CA 1
ATOM 879 C C . ILE A 1 117 ? -2.185 -2.151 -5.465 1.00 93.12 117 ILE A C 1
ATOM 881 O O . ILE A 1 117 ? -1.839 -2.076 -4.287 1.00 93.12 117 ILE A O 1
ATOM 885 N N . SER A 1 118 ? -3.384 -1.715 -5.863 1.00 93.69 118 SER A N 1
ATOM 886 C CA . SER A 1 118 ? -4.374 -1.197 -4.907 1.00 93.69 118 SER A CA 1
ATOM 887 C C . SER A 1 118 ? -4.927 -2.334 -4.056 1.00 93.69 118 SER A C 1
ATOM 889 O O . SER A 1 118 ? -5.020 -2.183 -2.843 1.00 93.69 118 SER A O 1
ATOM 891 N N . SER A 1 119 ? -5.204 -3.490 -4.666 1.00 95.62 119 SER A N 1
ATOM 892 C CA . SER A 1 119 ? -5.583 -4.706 -3.941 1.00 95.62 119 SER A CA 1
ATOM 893 C C . SER A 1 119 ? -4.501 -5.131 -2.940 1.00 95.62 119 SER A C 1
ATOM 895 O O . SER A 1 119 ? -4.822 -5.340 -1.775 1.00 95.62 119 SER A O 1
ATOM 897 N N . ILE A 1 120 ? -3.220 -5.133 -3.340 1.00 95.12 120 ILE A N 1
ATOM 898 C CA . ILE A 1 120 ? -2.083 -5.387 -2.429 1.00 95.12 120 ILE A CA 1
ATOM 899 C C . ILE A 1 120 ? -2.081 -4.408 -1.247 1.00 95.12 120 ILE A C 1
ATOM 901 O O . ILE A 1 120 ? -1.900 -4.807 -0.098 1.00 95.12 120 ILE A O 1
ATOM 905 N N . SER A 1 121 ? -2.260 -3.113 -1.522 1.00 95.31 121 SER A N 1
ATOM 906 C CA . SER A 1 121 ? -2.282 -2.086 -0.478 1.00 95.31 121 SER A CA 1
ATOM 907 C C . SER A 1 121 ? -3.446 -2.293 0.490 1.00 95.31 121 SER A C 1
ATOM 909 O O . SER A 1 121 ? -3.275 -2.137 1.695 1.00 95.31 121 SER A O 1
ATOM 911 N N . ARG A 1 122 ? -4.626 -2.651 -0.023 1.00 96.44 122 ARG A N 1
ATOM 912 C CA . ARG A 1 122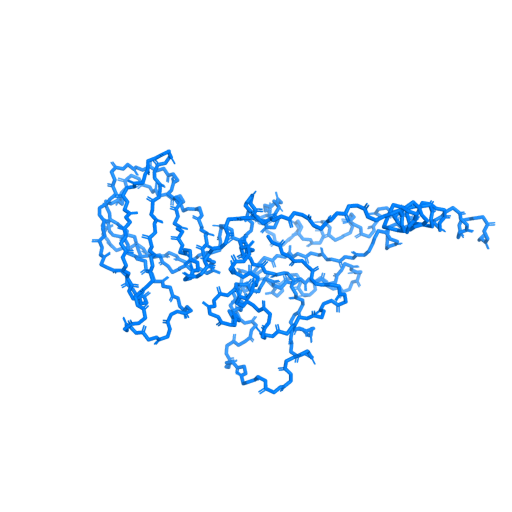 ? -5.841 -2.821 0.780 1.00 96.44 122 ARG A CA 1
ATOM 913 C C . ARG A 1 122 ? -5.865 -4.130 1.562 1.00 96.44 122 ARG A C 1
ATOM 915 O O . ARG A 1 122 ? -6.539 -4.203 2.580 1.00 96.44 122 ARG A O 1
ATOM 922 N N . SER A 1 123 ? -5.089 -5.130 1.159 1.00 95.44 123 SER A N 1
ATOM 923 C CA . SER A 1 123 ? -4.856 -6.332 1.963 1.00 95.44 123 SER A CA 1
ATOM 924 C C . SER A 1 123 ? -3.714 -6.175 2.977 1.00 95.44 123 SER A C 1
ATOM 926 O O . SER A 1 123 ? -3.326 -7.153 3.610 1.00 95.44 123 SER A O 1
ATOM 928 N N . ASN A 1 124 ? -3.127 -4.979 3.122 1.00 94.69 124 ASN A N 1
ATOM 929 C CA . ASN A 1 124 ? -1.967 -4.771 3.985 1.00 94.69 124 ASN A CA 1
ATOM 930 C C . ASN A 1 124 ? -2.382 -4.436 5.426 1.00 94.69 124 ASN A C 1
ATOM 932 O O . ASN A 1 124 ? -2.579 -3.273 5.794 1.00 94.69 124 ASN A O 1
ATOM 936 N N . TYR A 1 125 ? -2.508 -5.470 6.250 1.00 96.12 125 TYR A N 1
ATOM 937 C CA . TYR A 1 125 ? -2.811 -5.369 7.674 1.00 96.12 125 TYR A CA 1
ATOM 938 C C . TYR A 1 125 ? -2.323 -6.615 8.421 1.00 96.12 125 TYR A C 1
ATOM 940 O O . TYR A 1 125 ? -2.022 -7.643 7.817 1.00 96.12 125 TYR A O 1
ATOM 948 N N . LEU A 1 126 ? -2.265 -6.532 9.750 1.00 95.62 126 LEU A N 1
ATOM 949 C CA . LEU A 1 126 ? -2.087 -7.692 10.625 1.00 95.62 126 LEU A CA 1
ATOM 950 C C . LEU A 1 126 ? -3.306 -7.837 11.526 1.00 95.62 126 LEU A C 1
ATOM 952 O O . LEU A 1 126 ? -3.865 -6.838 11.977 1.00 95.62 126 LEU A O 1
ATOM 956 N N . THR A 1 127 ? -3.687 -9.076 11.815 1.00 97.19 127 THR A N 1
ATOM 957 C CA . THR A 1 127 ? -4.819 -9.376 12.692 1.00 97.19 127 THR A CA 1
ATOM 958 C C . THR A 1 127 ? -4.440 -10.329 13.808 1.00 97.19 127 THR A C 1
ATOM 960 O O . THR A 1 127 ? -3.661 -11.260 13.604 1.00 97.19 127 THR A O 1
ATOM 963 N N . ARG A 1 128 ? -5.067 -10.146 14.967 1.00 97.31 128 ARG A N 1
ATOM 964 C CA . ARG A 1 128 ? -5.103 -11.117 16.062 1.00 97.31 128 ARG A CA 1
ATOM 965 C C . ARG A 1 128 ? -6.523 -11.166 16.607 1.00 97.31 128 ARG A C 1
ATOM 967 O O . ARG A 1 128 ? -7.128 -10.121 16.799 1.00 97.31 128 ARG A O 1
ATOM 974 N N . GLN A 1 129 ? -7.052 -12.355 16.857 1.00 97.56 129 GLN A N 1
ATOM 975 C CA . GLN A 1 129 ? -8.369 -12.511 17.469 1.00 97.56 129 GLN A CA 1
ATOM 976 C C . GLN A 1 129 ? -8.221 -12.927 18.935 1.00 97.56 129 GLN A C 1
ATOM 978 O O . GLN A 1 129 ? -7.455 -13.843 19.236 1.00 97.56 129 GLN A O 1
ATOM 983 N N . GLU A 1 130 ? -8.974 -12.286 19.829 1.00 97.44 130 GLU A N 1
ATOM 984 C CA . GLU A 1 130 ? -9.109 -12.681 21.236 1.00 97.44 130 GLU A CA 1
ATOM 985 C C . GLU A 1 130 ? -10.596 -12.710 21.602 1.00 97.44 130 GLU A C 1
ATOM 987 O O . GLU A 1 130 ? -11.255 -11.673 21.643 1.00 97.44 130 GLU A O 1
ATOM 992 N N . GLY A 1 131 ? -11.148 -13.905 21.831 1.00 96.12 131 GLY A N 1
ATOM 993 C CA . GLY A 1 131 ? -12.592 -14.060 22.013 1.00 96.12 131 GLY A CA 1
ATOM 994 C C . GLY A 1 131 ? -13.363 -13.615 20.767 1.00 96.12 131 GLY A C 1
ATOM 995 O O . GLY A 1 131 ? -13.108 -14.111 19.668 1.00 96.12 131 GLY A O 1
ATOM 996 N N . ASP A 1 132 ? -14.293 -12.682 20.945 1.00 97.00 132 ASP A N 1
ATOM 997 C CA . ASP A 1 132 ? -15.108 -12.070 19.893 1.00 97.00 132 ASP A CA 1
ATOM 998 C C . ASP A 1 132 ? -14.548 -10.730 19.374 1.00 97.00 132 ASP A C 1
ATOM 1000 O O . ASP A 1 132 ? -15.161 -10.103 18.506 1.00 97.00 132 ASP A O 1
ATOM 1004 N N . VAL A 1 133 ? -13.363 -10.319 19.844 1.00 98.12 133 VAL A N 1
ATOM 1005 C CA . VAL A 1 133 ? -12.682 -9.090 19.418 1.00 98.12 133 VAL A CA 1
ATOM 1006 C C . VAL A 1 133 ? -11.591 -9.399 18.395 1.00 98.12 133 VAL A C 1
ATOM 1008 O O . VAL A 1 133 ? -10.682 -10.200 18.638 1.00 98.12 133 VAL A O 1
ATOM 1011 N N . LEU A 1 134 ? -11.641 -8.715 17.253 1.00 98.25 134 LEU A N 1
ATOM 1012 C CA . LEU A 1 134 ? -10.594 -8.732 16.238 1.00 98.25 134 LEU A CA 1
ATOM 1013 C C . LEU A 1 134 ? -9.723 -7.476 16.347 1.00 98.25 134 LEU A C 1
ATOM 1015 O O . LEU A 1 134 ? -10.158 -6.360 16.068 1.00 98.25 134 LEU A O 1
ATOM 1019 N N . PHE A 1 135 ? -8.465 -7.675 16.718 1.00 98.44 135 PHE A N 1
ATOM 1020 C CA . PHE A 1 135 ? -7.434 -6.648 16.748 1.00 98.44 135 PHE A CA 1
ATOM 1021 C C . PHE A 1 135 ? -6.847 -6.516 15.349 1.00 98.44 135 PHE A C 1
ATOM 1023 O O . PHE A 1 135 ? -6.377 -7.504 14.783 1.00 98.44 135 PHE A O 1
ATOM 1030 N N . VAL A 1 136 ? -6.852 -5.305 14.802 1.00 98.19 136 VAL A N 1
ATOM 1031 C CA . VAL A 1 136 ? -6.423 -5.008 13.436 1.00 98.19 136 VAL A CA 1
ATOM 1032 C C . VAL A 1 136 ? -5.357 -3.928 13.476 1.00 98.19 136 VAL A C 1
ATOM 1034 O O . VAL A 1 136 ? -5.637 -2.778 13.797 1.00 98.19 136 VAL A O 1
ATOM 1037 N N . LYS A 1 137 ? -4.132 -4.270 13.090 1.00 97.44 137 LYS A N 1
ATOM 1038 C CA . LYS A 1 137 ? -3.074 -3.292 12.846 1.00 97.44 137 LYS A CA 1
ATOM 1039 C C . LYS A 1 137 ? -3.077 -2.918 11.374 1.00 97.44 137 LYS A C 1
ATOM 1041 O O . LYS A 1 137 ? -2.695 -3.722 10.522 1.00 97.44 137 LYS A O 1
ATOM 1046 N N . MET A 1 138 ? -3.509 -1.699 11.075 1.00 97.38 138 MET A N 1
ATOM 1047 C CA . MET A 1 138 ? -3.528 -1.185 9.712 1.00 97.38 138 MET A CA 1
ATOM 1048 C C . MET A 1 138 ? -2.092 -0.959 9.229 1.00 97.38 138 MET A C 1
ATOM 1050 O O . MET A 1 138 ? -1.320 -0.251 9.874 1.00 97.38 138 MET A O 1
ATOM 1054 N N . LEU A 1 139 ? -1.729 -1.531 8.078 1.00 95.81 139 LEU A N 1
ATOM 1055 C CA . LEU A 1 139 ? -0.452 -1.267 7.399 1.00 95.81 139 LEU A CA 1
ATOM 1056 C C . LEU A 1 139 ? -0.645 -0.477 6.085 1.00 95.81 139 LEU A C 1
ATOM 1058 O O . LEU A 1 139 ? 0.292 -0.273 5.313 1.00 95.81 139 LEU A O 1
ATOM 1062 N N . ALA A 1 140 ? -1.858 0.032 5.875 1.00 96.25 140 ALA A N 1
ATOM 1063 C CA . ALA A 1 140 ? -2.222 1.045 4.897 1.00 96.25 140 ALA A CA 1
ATOM 1064 C C . ALA A 1 140 ? -3.351 1.915 5.468 1.00 96.25 140 ALA A C 1
ATOM 1066 O O . ALA A 1 140 ? -4.077 1.489 6.362 1.00 96.25 140 ALA A O 1
ATOM 1067 N N . ARG A 1 141 ? -3.537 3.130 4.939 1.00 96.12 141 ARG A N 1
ATOM 1068 C CA . ARG A 1 141 ? -4.614 4.039 5.383 1.00 96.12 141 ARG A CA 1
ATOM 1069 C C . ARG A 1 141 ? -6.009 3.618 4.920 1.00 96.12 141 ARG A C 1
ATOM 1071 O O . ARG A 1 141 ? -6.992 4.152 5.421 1.00 96.12 141 ARG A O 1
ATOM 1078 N N . ARG A 1 142 ? -6.099 2.671 3.988 1.00 96.94 142 ARG A N 1
ATOM 1079 C CA . ARG A 1 142 ? -7.340 2.040 3.541 1.00 96.94 142 ARG A CA 1
ATOM 1080 C C . ARG A 1 142 ? -7.110 0.542 3.415 1.00 96.94 142 ARG A C 1
ATOM 1082 O O . ARG A 1 142 ? -6.186 0.155 2.701 1.00 96.94 142 ARG A O 1
ATOM 1089 N N . ILE A 1 143 ? -7.928 -0.266 4.081 1.00 97.81 143 ILE A N 1
ATOM 1090 C CA . ILE A 1 143 ? -7.852 -1.728 4.012 1.00 97.81 143 ILE A CA 1
ATOM 1091 C C . ILE A 1 143 ? -9.227 -2.372 3.848 1.00 97.81 143 ILE A C 1
ATOM 1093 O O . ILE A 1 143 ? -10.229 -1.839 4.322 1.00 97.81 143 ILE A O 1
ATOM 1097 N N . SER A 1 144 ? -9.228 -3.537 3.210 1.00 97.62 144 SER A N 1
ATOM 1098 C CA . SER A 1 144 ? -10.378 -4.414 3.005 1.00 97.62 144 SER A CA 1
ATOM 1099 C C . SER A 1 144 ? -10.213 -5.634 3.906 1.00 97.62 144 SER A C 1
ATOM 1101 O O . SER A 1 144 ? -9.389 -6.505 3.629 1.00 97.62 144 SER A O 1
ATOM 1103 N N . LEU A 1 145 ? -10.958 -5.680 5.007 1.00 97.31 145 LEU A N 1
ATOM 1104 C CA . LEU A 1 145 ? -10.809 -6.683 6.054 1.00 97.31 145 LEU A CA 1
ATOM 1105 C C . LEU A 1 145 ? -11.937 -7.727 5.967 1.00 97.31 145 LEU A C 1
ATOM 1107 O O . LEU A 1 145 ? -13.080 -7.399 6.280 1.00 97.31 145 LEU A O 1
ATOM 1111 N N . PRO A 1 146 ? -11.661 -8.983 5.582 1.00 96.25 146 PRO A N 1
ATOM 1112 C CA . PRO A 1 146 ? -12.610 -10.071 5.743 1.00 96.25 146 PRO A CA 1
ATOM 1113 C C . PRO A 1 146 ? -12.750 -10.422 7.231 1.00 96.25 146 PRO A C 1
ATOM 1115 O O . PRO A 1 146 ? -11.763 -10.677 7.921 1.00 96.25 146 PRO A O 1
ATOM 1118 N N . VAL A 1 147 ? -13.987 -10.462 7.714 1.00 95.50 147 VAL A N 1
ATOM 1119 C CA . VAL A 1 147 ? -14.347 -10.744 9.102 1.00 95.50 147 VAL A CA 1
ATOM 1120 C C . VAL A 1 147 ? -15.315 -11.925 9.160 1.00 95.50 147 VAL A C 1
ATOM 1122 O O . VAL A 1 147 ? -16.302 -11.977 8.424 1.00 95.50 147 VAL A O 1
ATOM 1125 N N . GLY A 1 148 ? -15.011 -12.898 10.023 1.00 93.56 148 GLY A N 1
ATOM 1126 C CA . GLY A 1 148 ? -15.817 -14.104 10.220 1.00 93.56 148 GLY A CA 1
ATOM 1127 C C . GLY A 1 148 ? -16.991 -13.913 11.188 1.00 93.56 148 GLY A C 1
ATOM 1128 O O . GLY A 1 148 ? -17.049 -12.949 11.942 1.00 93.56 148 GLY A O 1
ATOM 1129 N N . ASN A 1 149 ? -17.906 -14.888 11.214 1.00 91.56 149 ASN A N 1
ATOM 1130 C CA . ASN A 1 149 ? -19.115 -14.884 12.063 1.00 91.56 149 ASN A CA 1
ATOM 1131 C C . ASN A 1 149 ? -18.843 -14.905 13.578 1.00 91.56 149 ASN A C 1
ATOM 1133 O O . ASN A 1 149 ? -19.758 -14.725 14.374 1.00 91.56 149 ASN A O 1
ATOM 1137 N N . ASN A 1 150 ? -17.612 -15.199 13.984 1.00 94.75 150 ASN A N 1
ATOM 1138 C CA . ASN A 1 150 ? -17.180 -15.310 15.374 1.00 94.75 150 ASN A CA 1
ATOM 1139 C C . ASN A 1 150 ? -16.594 -14.001 15.934 1.00 94.75 150 ASN A C 1
ATOM 1141 O O . ASN A 1 150 ? -16.078 -14.011 17.048 1.00 94.75 150 ASN A O 1
ATOM 1145 N N . VAL A 1 151 ? -16.636 -12.910 15.167 1.00 96.50 151 VAL A N 1
ATOM 1146 C CA . VAL A 1 151 ? -16.155 -11.584 15.567 1.00 96.50 151 VAL A CA 1
ATOM 1147 C C . VAL A 1 151 ? -17.353 -10.650 15.703 1.00 96.50 151 VAL A C 1
ATOM 1149 O O . VAL A 1 151 ? -18.100 -10.456 14.748 1.00 96.50 151 VAL A O 1
ATOM 1152 N N . SER A 1 152 ? -17.526 -10.073 16.890 1.00 95.88 152 SER A N 1
ATOM 1153 C CA . SER A 1 152 ? -18.580 -9.101 17.205 1.00 95.88 152 SER A CA 1
ATOM 1154 C C . SER A 1 152 ? -18.030 -7.677 17.328 1.00 95.88 152 SER A C 1
ATOM 1156 O O . SER A 1 152 ? -18.799 -6.716 17.317 1.00 95.88 152 SER A O 1
ATOM 1158 N N . GLN A 1 153 ? -16.708 -7.529 17.470 1.00 96.75 153 GLN A N 1
ATOM 1159 C CA . GLN A 1 153 ? -16.044 -6.255 17.720 1.00 96.75 153 GLN A CA 1
ATOM 1160 C C . GLN A 1 153 ? -14.717 -6.149 16.972 1.00 96.75 153 GLN A C 1
ATOM 1162 O O . GLN A 1 153 ? -13.981 -7.125 16.828 1.00 96.75 153 GLN A O 1
ATOM 1167 N N . ILE A 1 154 ? -14.381 -4.934 16.546 1.00 97.38 154 ILE A N 1
ATOM 1168 C CA . ILE A 1 154 ? -13.094 -4.612 15.924 1.00 97.38 154 ILE A CA 1
ATOM 1169 C C . ILE A 1 154 ? -12.373 -3.573 16.777 1.00 97.38 154 ILE A C 1
ATOM 1171 O O . ILE A 1 154 ? -12.983 -2.629 17.279 1.00 97.38 154 ILE A O 1
ATOM 1175 N N . MET A 1 155 ? -11.061 -3.732 16.922 1.00 97.88 155 MET A N 1
ATOM 1176 C CA . MET A 1 155 ? -10.183 -2.748 17.544 1.00 97.88 155 MET A CA 1
ATOM 1177 C C . MET A 1 155 ? -9.024 -2.441 16.601 1.00 97.88 155 MET A C 1
ATOM 1179 O O . MET A 1 155 ? -8.344 -3.353 16.135 1.00 97.88 155 MET A O 1
ATOM 1183 N N . VAL A 1 156 ? -8.800 -1.166 16.299 1.00 98.12 156 VAL A N 1
ATOM 1184 C CA . VAL A 1 156 ? -7.889 -0.745 15.231 1.00 98.12 156 VAL A CA 1
ATOM 1185 C C . VAL A 1 156 ? -6.656 -0.055 15.805 1.00 98.12 156 VAL A C 1
ATOM 1187 O O . VAL A 1 156 ? -6.784 0.891 16.573 1.00 98.12 156 VAL A O 1
ATOM 1190 N N . GLU A 1 157 ? -5.468 -0.483 15.383 1.00 97.25 157 GLU A N 1
ATOM 1191 C CA . GLU A 1 157 ? -4.179 0.181 15.603 1.00 97.25 157 GLU A CA 1
ATOM 1192 C C . GLU A 1 157 ? -3.693 0.832 14.294 1.00 97.25 157 GLU A C 1
ATOM 1194 O O . GLU A 1 157 ? -3.697 0.208 13.228 1.00 97.25 157 GLU A O 1
ATOM 1199 N N . ARG A 1 158 ? -3.230 2.082 14.378 1.00 96.25 158 ARG A N 1
ATOM 1200 C CA . ARG A 1 158 ? -2.685 2.892 13.282 1.00 96.25 158 ARG A CA 1
ATOM 1201 C C . ARG A 1 158 ? -1.254 3.320 13.620 1.00 96.25 158 ARG A C 1
ATOM 1203 O O . ARG A 1 158 ? -1.049 4.387 14.197 1.00 96.25 158 ARG A O 1
ATOM 1210 N N . PRO A 1 159 ? -0.242 2.528 13.228 1.00 93.38 159 PRO A N 1
ATOM 1211 C CA . PRO A 1 159 ? 1.139 2.701 13.684 1.00 93.38 159 PRO A CA 1
ATOM 1212 C C . PRO A 1 159 ? 1.829 3.979 13.182 1.00 93.38 159 PRO A C 1
ATOM 1214 O O . PRO A 1 159 ? 2.929 4.289 13.628 1.00 93.38 159 PRO A O 1
ATOM 1217 N N . TRP A 1 160 ? 1.228 4.711 12.240 1.00 92.81 160 TRP A N 1
ATOM 1218 C CA . TRP A 1 160 ? 1.746 5.997 11.761 1.00 92.81 160 TRP A CA 1
ATOM 1219 C C . TRP A 1 160 ? 1.303 7.197 12.610 1.00 92.81 160 TRP A C 1
ATOM 1221 O O . TRP A 1 160 ? 1.773 8.307 12.371 1.00 92.81 160 TRP A O 1
ATOM 1231 N N . ILE A 1 161 ? 0.400 7.003 13.574 1.00 93.25 161 ILE A N 1
ATOM 1232 C CA . ILE A 1 161 ? 0.006 8.039 14.532 1.00 93.25 161 ILE A CA 1
ATOM 1233 C C . ILE A 1 161 ? 0.904 7.883 15.758 1.00 93.25 161 ILE A C 1
ATOM 1235 O O . ILE A 1 161 ? 0.735 6.957 16.544 1.00 93.25 161 ILE A O 1
ATOM 1239 N N . ALA A 1 162 ? 1.903 8.758 15.880 1.00 85.19 162 ALA A N 1
ATOM 1240 C CA . ALA A 1 162 ? 2.904 8.678 16.945 1.00 85.19 162 ALA A CA 1
ATOM 1241 C C . ALA A 1 162 ? 2.436 9.292 18.275 1.00 85.19 162 ALA A C 1
ATOM 1243 O O . ALA A 1 162 ? 2.903 8.882 19.334 1.00 85.19 162 ALA A O 1
ATOM 1244 N N . ASP A 1 163 ? 1.548 10.286 18.218 1.00 83.69 163 ASP A N 1
ATOM 1245 C CA . ASP A 1 163 ? 1.018 10.990 19.384 1.00 83.69 163 ASP A CA 1
ATOM 1246 C C . ASP A 1 163 ? -0.443 10.586 19.593 1.00 83.69 163 ASP A C 1
ATOM 1248 O O . ASP A 1 163 ? -1.271 10.778 18.706 1.00 83.69 163 ASP A O 1
ATOM 1252 N N . GLU A 1 164 ? -0.782 10.052 20.766 1.00 77.06 164 GLU A N 1
ATOM 1253 C CA . GLU A 1 164 ? -2.170 9.707 21.105 1.00 77.06 164 GLU A CA 1
ATOM 1254 C C . GLU A 1 164 ? -3.097 10.930 21.120 1.00 77.06 164 GLU A C 1
ATOM 1256 O O . GLU A 1 164 ? -4.308 10.793 20.949 1.00 77.06 164 GLU A O 1
ATOM 1261 N N . ALA A 1 165 ? -2.549 12.140 21.278 1.00 74.19 165 ALA A N 1
ATOM 1262 C CA . ALA A 1 165 ? -3.310 13.377 21.147 1.00 74.19 165 ALA A CA 1
ATOM 1263 C C . ALA A 1 165 ? -3.624 13.740 19.679 1.00 74.19 165 ALA A C 1
ATOM 1265 O O . ALA A 1 165 ? -4.516 14.558 19.420 1.00 74.19 165 ALA A O 1
ATOM 1266 N N . ASP A 1 166 ? -2.940 13.134 18.700 1.00 86.50 166 ASP A N 1
ATOM 1267 C CA . ASP A 1 166 ? -3.232 13.275 17.270 1.00 86.50 166 ASP A CA 1
ATOM 1268 C C . ASP A 1 166 ? -4.458 12.432 16.883 1.00 86.50 166 ASP A C 1
ATOM 1270 O O . ASP A 1 166 ? -4.382 11.379 16.249 1.00 86.50 166 ASP A O 1
ATOM 1274 N N . MET A 1 167 ? -5.627 12.943 17.267 1.00 91.44 167 MET A N 1
ATOM 1275 C CA . MET A 1 167 ? -6.907 12.313 16.972 1.00 91.44 167 MET A CA 1
ATOM 1276 C C . MET A 1 167 ? -7.275 12.499 15.491 1.00 91.44 167 MET A C 1
ATOM 1278 O O . MET A 1 167 ? -7.695 13.588 15.076 1.00 91.44 167 MET A O 1
ATOM 1282 N N . GLN A 1 168 ? -7.180 11.437 14.693 1.00 93.56 168 GLN A N 1
ATOM 1283 C CA . GLN A 1 168 ? -7.555 11.413 13.273 1.00 93.56 168 GLN A CA 1
ATOM 1284 C C . GLN A 1 168 ? -8.824 10.592 13.054 1.00 93.56 168 GLN A C 1
ATOM 1286 O O . GLN A 1 168 ? -9.052 9.587 13.734 1.00 93.56 168 GLN A O 1
ATOM 1291 N N . THR A 1 169 ? -9.629 10.993 12.070 1.00 95.88 169 THR A N 1
ATOM 1292 C CA . THR A 1 169 ? -10.843 10.268 11.685 1.00 95.88 169 THR A CA 1
ATOM 1293 C C . THR A 1 169 ? -10.513 8.829 11.290 1.00 95.88 169 THR A C 1
ATOM 1295 O O . THR A 1 169 ? -9.560 8.576 10.552 1.00 95.88 169 THR A O 1
ATOM 1298 N N . LEU A 1 170 ? -11.310 7.894 11.789 1.00 97.19 170 LEU A N 1
ATOM 1299 C CA . LEU A 1 170 ? -11.327 6.492 11.411 1.00 97.19 170 LEU A CA 1
ATOM 1300 C C . LEU A 1 170 ? -12.760 6.134 11.010 1.00 97.19 170 LEU A C 1
ATOM 1302 O O . LEU A 1 170 ? -13.691 6.378 11.773 1.00 97.19 170 LEU A O 1
ATOM 1306 N N . VAL A 1 171 ? -12.926 5.575 9.814 1.00 97.00 171 VAL A N 1
ATOM 1307 C CA . VAL A 1 171 ? -14.218 5.234 9.208 1.00 97.00 171 VAL A CA 1
ATOM 1308 C C . VAL A 1 171 ? -14.257 3.747 8.900 1.00 97.00 171 VAL A C 1
ATOM 1310 O O . VAL A 1 171 ? -13.304 3.219 8.326 1.00 97.00 171 VAL A O 1
ATOM 1313 N N . TRP A 1 172 ? -15.341 3.073 9.278 1.00 94.81 172 TRP A N 1
ATOM 1314 C CA . TRP A 1 172 ? -15.585 1.666 8.963 1.00 94.81 172 TRP A CA 1
ATOM 1315 C C . TRP A 1 172 ? -16.841 1.574 8.109 1.00 94.81 172 TRP A C 1
ATOM 1317 O O . TRP A 1 172 ? -17.888 2.123 8.475 1.00 94.81 172 TRP A O 1
ATOM 1327 N N . GLN A 1 173 ? -16.748 0.895 6.973 1.00 94.88 173 GLN A N 1
ATOM 1328 C CA . GLN A 1 173 ? -17.885 0.681 6.088 1.00 94.88 173 GLN A CA 1
ATOM 1329 C C . GLN A 1 173 ? -18.215 -0.806 6.007 1.00 94.88 173 GLN A C 1
ATOM 1331 O O . GLN A 1 173 ? -17.356 -1.629 5.696 1.00 94.88 173 GLN A O 1
ATOM 1336 N N . GLU A 1 174 ? -19.482 -1.122 6.261 1.00 92.31 174 GLU A N 1
ATOM 1337 C CA . GLU A 1 174 ? -20.081 -2.436 6.037 1.00 92.31 174 GLU A CA 1
ATOM 1338 C C . GLU A 1 174 ? -20.964 -2.327 4.787 1.00 92.31 174 GLU A C 1
ATOM 1340 O O . GLU A 1 174 ? -22.055 -1.743 4.808 1.00 92.31 174 GLU A O 1
ATOM 1345 N N . GLY A 1 175 ? -20.455 -2.810 3.651 1.00 88.19 175 GLY A N 1
ATOM 1346 C CA . GLY A 1 175 ? -21.086 -2.585 2.350 1.00 88.19 175 GLY A CA 1
ATOM 1347 C C . GLY A 1 175 ? -21.168 -1.091 2.007 1.00 88.19 175 GLY A C 1
ATOM 1348 O O . GLY A 1 175 ? -20.152 -0.408 1.931 1.00 88.19 175 GLY A O 1
ATOM 1349 N N . ASN A 1 176 ? -22.382 -0.572 1.803 1.00 87.62 176 ASN A N 1
ATOM 1350 C CA . ASN A 1 176 ? -22.616 0.838 1.451 1.00 87.62 176 ASN A CA 1
ATOM 1351 C C . ASN A 1 176 ? -22.909 1.741 2.661 1.00 87.62 176 ASN A C 1
ATOM 1353 O O . ASN A 1 176 ? -23.253 2.911 2.486 1.00 87.62 176 ASN A O 1
ATOM 1357 N N . ARG A 1 177 ? -22.834 1.205 3.883 1.00 91.00 177 ARG A N 1
ATOM 1358 C CA . ARG A 1 177 ? -23.197 1.919 5.106 1.00 91.00 177 ARG A CA 1
ATOM 1359 C C . ARG A 1 177 ? -21.955 2.200 5.940 1.00 91.00 177 ARG A C 1
ATOM 1361 O O . ARG A 1 177 ? -21.162 1.302 6.204 1.00 91.00 177 ARG A O 1
ATOM 1368 N N . THR A 1 178 ? -21.825 3.435 6.410 1.00 93.50 178 THR A N 1
ATOM 1369 C CA . THR A 1 178 ? -20.849 3.783 7.446 1.00 93.50 178 THR A CA 1
ATOM 1370 C C . THR A 1 178 ? -21.337 3.239 8.786 1.00 93.50 178 THR A C 1
ATOM 1372 O O . THR A 1 178 ? -22.328 3.736 9.318 1.00 93.50 178 THR A O 1
ATOM 1375 N N . ALA A 1 179 ? -20.663 2.214 9.303 1.00 91.56 179 ALA A N 1
ATOM 1376 C CA . ALA A 1 179 ? -20.986 1.584 10.584 1.00 91.56 179 ALA A CA 1
ATOM 1377 C C . ALA A 1 179 ? -20.343 2.327 11.765 1.00 91.56 179 ALA A C 1
ATOM 1379 O O . ALA A 1 179 ? -20.928 2.435 12.838 1.00 91.56 179 ALA A O 1
ATOM 1380 N N . PHE A 1 180 ? -19.157 2.895 11.544 1.00 93.75 180 PHE A N 1
ATOM 1381 C CA . PHE A 1 180 ? -18.414 3.661 12.536 1.00 93.75 180 PHE A CA 1
ATOM 1382 C C . PHE A 1 180 ? -17.706 4.835 11.860 1.00 93.75 180 PHE A C 1
ATOM 1384 O O . PHE A 1 180 ? -17.146 4.690 10.772 1.00 93.75 180 PHE A O 1
ATOM 1391 N N . ALA A 1 181 ? -17.724 5.998 12.504 1.00 95.81 181 ALA A N 1
ATOM 1392 C CA . ALA A 1 181 ? -16.936 7.156 12.110 1.00 95.81 181 ALA A CA 1
ATOM 1393 C C . ALA A 1 181 ? -16.657 8.017 13.343 1.00 95.81 181 ALA A C 1
ATOM 1395 O O . ALA A 1 181 ? -17.567 8.663 13.858 1.00 95.81 181 ALA A O 1
ATOM 1396 N N . ASP A 1 182 ? -15.409 8.031 13.804 1.00 95.44 182 ASP A N 1
ATOM 1397 C CA . ASP A 1 182 ? -15.004 8.836 14.959 1.00 95.44 182 ASP A CA 1
ATOM 1398 C C . ASP A 1 182 ? -13.553 9.312 14.829 1.00 95.44 182 ASP A C 1
ATOM 1400 O O . ASP A 1 182 ? -12.777 8.807 14.012 1.00 95.44 182 ASP A O 1
ATOM 1404 N N . ARG A 1 183 ? -13.174 10.301 15.635 1.00 95.00 183 ARG A N 1
ATOM 1405 C CA . ARG A 1 183 ? -11.787 10.721 15.803 1.00 95.00 183 ARG A CA 1
ATOM 1406 C C . ARG A 1 183 ? -11.145 9.862 16.879 1.00 95.00 183 ARG A C 1
ATOM 1408 O O . ARG A 1 183 ? -11.602 9.821 18.011 1.00 95.00 183 ARG A O 1
ATOM 1415 N N . VAL A 1 184 ? -10.057 9.205 16.512 1.00 93.81 184 VAL A N 1
ATOM 1416 C CA . VAL A 1 184 ? -9.359 8.227 17.349 1.00 93.81 184 VAL A CA 1
ATOM 1417 C C . VAL A 1 184 ? -7.856 8.528 17.322 1.00 93.81 184 VAL A C 1
ATOM 1419 O O . VAL A 1 184 ? -7.386 9.125 16.350 1.00 93.81 184 VAL A O 1
ATOM 1422 N N . GLY A 1 185 ? -7.107 8.137 18.355 1.00 94.62 185 GLY A N 1
ATOM 1423 C CA . GLY A 1 185 ? -5.644 8.256 18.427 1.00 94.62 185 GLY A CA 1
ATOM 1424 C C . GLY A 1 185 ? -4.934 7.126 17.677 1.00 94.62 185 GLY A C 1
ATOM 1425 O O . GLY A 1 185 ? -5.422 6.651 16.647 1.00 94.62 185 GLY A O 1
ATOM 1426 N N . SER A 1 186 ? -3.803 6.639 18.184 1.00 95.12 186 SER A N 1
ATOM 1427 C CA . SER A 1 186 ? -3.104 5.518 17.539 1.00 95.12 186 SER A CA 1
ATOM 1428 C C . SER A 1 186 ? -3.916 4.220 17.619 1.00 95.12 186 SER A C 1
ATOM 1430 O O . SER A 1 186 ? -3.840 3.388 16.714 1.00 95.12 186 SER A O 1
ATOM 1432 N N . GLN A 1 187 ? -4.766 4.087 18.640 1.00 95.75 187 GLN A N 1
ATOM 1433 C CA . GLN A 1 187 ? -5.591 2.912 18.886 1.00 95.75 187 GLN A CA 1
ATOM 1434 C C . GLN A 1 187 ? -7.057 3.288 19.144 1.00 95.75 187 GLN A C 1
ATOM 1436 O O . GLN A 1 187 ? -7.349 4.247 19.859 1.00 95.75 187 GLN A O 1
ATOM 1441 N N . SER A 1 188 ? -7.994 2.534 18.563 1.00 95.62 188 SER A N 1
ATOM 1442 C CA . SER A 1 188 ? -9.426 2.664 18.856 1.00 95.62 188 SER A CA 1
ATOM 1443 C C . SER A 1 188 ? -9.826 1.878 20.095 1.00 95.62 188 SER A C 1
ATOM 1445 O O . SER A 1 188 ? -9.187 0.895 20.458 1.00 95.62 188 SER A O 1
ATOM 1447 N N . GLN A 1 189 ? -10.948 2.265 20.700 1.00 94.38 189 GLN A N 1
ATOM 1448 C CA . GLN A 1 189 ? -11.704 1.330 21.529 1.00 94.38 189 GLN A CA 1
ATOM 1449 C C . GLN A 1 189 ? -12.307 0.232 20.643 1.00 94.38 189 GLN A C 1
ATOM 1451 O O . GLN A 1 189 ? -12.450 0.416 19.427 1.00 94.38 189 GLN A O 1
ATOM 1456 N N . ALA A 1 190 ? -12.654 -0.903 21.246 1.00 95.50 190 ALA A N 1
ATOM 1457 C CA . ALA A 1 190 ? -13.418 -1.933 20.559 1.00 95.50 190 ALA A CA 1
ATOM 1458 C C . ALA A 1 190 ? -14.795 -1.363 20.186 1.00 95.50 190 ALA A C 1
ATOM 1460 O O . ALA A 1 190 ? -15.526 -0.894 21.062 1.00 95.50 190 ALA A O 1
ATOM 1461 N N . ALA A 1 191 ? -15.138 -1.378 18.900 1.00 94.00 191 ALA A N 1
ATOM 1462 C CA . ALA A 1 191 ? -16.461 -0.967 18.438 1.00 94.00 191 ALA A CA 1
ATOM 1463 C C . ALA A 1 191 ? -17.192 -2.146 17.780 1.00 94.00 191 ALA A C 1
ATOM 1465 O O . ALA A 1 191 ? -16.544 -3.045 17.231 1.00 94.00 191 ALA A O 1
ATOM 1466 N N . PRO A 1 192 ? -18.530 -2.181 17.895 1.00 94.00 192 PRO A N 1
ATOM 1467 C CA . PRO A 1 192 ? -19.327 -3.314 17.460 1.00 94.00 192 PRO A CA 1
ATOM 1468 C C . PRO A 1 192 ? -19.319 -3.455 15.939 1.00 94.00 192 PRO A C 1
ATOM 1470 O O . PRO A 1 192 ? -19.263 -2.468 15.205 1.00 94.00 192 PRO A O 1
ATOM 1473 N N . LEU A 1 193 ? -19.423 -4.699 15.494 1.00 92.25 193 LEU A N 1
ATOM 1474 C CA . LEU A 1 193 ? -19.635 -5.092 14.114 1.00 92.25 193 LEU A CA 1
ATOM 1475 C C . LEU A 1 193 ? -21.037 -5.692 13.988 1.00 92.25 193 LEU A C 1
ATOM 1477 O O . LEU A 1 193 ? -21.411 -6.559 14.779 1.00 92.25 193 LEU A O 1
ATOM 1481 N N . GLU A 1 194 ? -21.823 -5.235 13.016 1.00 87.19 194 GLU A N 1
ATOM 1482 C CA . GLU A 1 194 ? -23.201 -5.717 12.863 1.00 87.19 194 GLU A CA 1
ATOM 1483 C C . GLU A 1 194 ? -23.288 -7.032 12.091 1.00 87.19 194 GLU A C 1
ATOM 1485 O O . GLU A 1 194 ? -24.207 -7.822 12.319 1.00 87.19 194 GLU A O 1
ATOM 1490 N N . SER A 1 195 ? -22.350 -7.280 11.176 1.00 84.56 195 SER A N 1
ATOM 1491 C CA . SER A 1 195 ? -22.384 -8.459 10.320 1.00 84.56 195 SER A CA 1
ATOM 1492 C C . SER A 1 195 ? -20.998 -8.972 9.936 1.00 84.56 195 SER A C 1
ATOM 1494 O O . SER A 1 195 ? -20.035 -8.219 9.812 1.00 84.56 195 SER A O 1
ATOM 1496 N N . ALA A 1 196 ? -20.905 -10.282 9.706 1.00 89.62 196 ALA A N 1
ATOM 1497 C CA . ALA A 1 196 ? -19.744 -10.870 9.052 1.00 89.62 196 ALA A CA 1
ATOM 1498 C C . ALA A 1 196 ? -19.699 -10.477 7.570 1.00 89.62 196 ALA A C 1
ATOM 1500 O O . ALA A 1 196 ? -20.733 -10.263 6.933 1.00 89.62 196 ALA A O 1
ATOM 1501 N N . GLY A 1 197 ? -18.499 -10.445 6.996 1.00 93.19 197 GLY A N 1
ATOM 1502 C CA . GLY A 1 197 ? -18.296 -10.028 5.613 1.00 93.19 197 GLY A CA 1
ATOM 1503 C C . GLY A 1 197 ? -17.002 -9.252 5.439 1.00 93.19 197 GLY A C 1
ATOM 1504 O O . GLY A 1 197 ? -16.047 -9.450 6.182 1.00 93.19 197 GLY A O 1
ATOM 1505 N N . VAL A 1 198 ? -16.955 -8.382 4.433 1.00 95.81 198 VAL A N 1
ATOM 1506 C CA . VAL A 1 198 ? -15.809 -7.494 4.209 1.00 95.81 198 VAL A CA 1
ATOM 1507 C C . VAL A 1 198 ? -16.117 -6.126 4.803 1.00 95.81 198 VAL A C 1
ATOM 1509 O O . VAL A 1 198 ? -17.100 -5.489 4.422 1.00 95.81 198 VAL A O 1
ATOM 1512 N N . VAL A 1 199 ? -15.255 -5.684 5.714 1.00 96.50 199 VAL A N 1
ATOM 1513 C CA . VAL A 1 199 ? -15.287 -4.360 6.332 1.00 96.50 199 VAL A CA 1
ATOM 1514 C C . VAL A 1 199 ? -14.189 -3.511 5.711 1.00 96.50 199 VAL A C 1
ATOM 1516 O O . VAL A 1 199 ? -13.014 -3.873 5.745 1.00 96.50 199 VAL A O 1
ATOM 1519 N N . GLU A 1 200 ? -14.552 -2.360 5.157 1.00 97.75 200 GLU A N 1
ATOM 1520 C CA . GLU A 1 200 ? -13.569 -1.384 4.692 1.00 97.75 200 GLU A CA 1
ATOM 1521 C C . GLU A 1 200 ? -13.194 -0.463 5.851 1.00 97.75 200 GLU A C 1
ATOM 1523 O O . GLU A 1 200 ? -14.040 0.270 6.365 1.00 97.75 200 GLU A O 1
ATOM 1528 N N . LEU A 1 201 ? -11.924 -0.472 6.249 1.00 97.81 201 LEU A N 1
ATOM 1529 C CA . LEU A 1 201 ? -11.392 0.451 7.249 1.00 97.81 201 LEU A CA 1
ATOM 1530 C C . LEU A 1 201 ? -10.606 1.549 6.542 1.00 97.81 201 LEU A C 1
ATOM 1532 O O . LEU A 1 201 ? -9.700 1.276 5.751 1.00 97.81 201 LEU A O 1
ATOM 1536 N N . TYR A 1 202 ? -10.935 2.801 6.839 1.00 97.00 202 TYR A N 1
ATOM 1537 C CA . TYR A 1 202 ? -10.356 3.964 6.187 1.00 97.00 202 TYR A CA 1
ATOM 1538 C C . TYR A 1 202 ? -9.973 5.050 7.196 1.00 97.00 202 TYR A C 1
ATOM 1540 O O . TYR A 1 202 ? -10.773 5.464 8.030 1.00 97.00 202 TYR A O 1
ATOM 1548 N N . SER A 1 203 ? -8.735 5.528 7.106 1.00 96.62 203 SER A N 1
ATOM 1549 C CA . SER A 1 203 ? -8.182 6.614 7.910 1.00 96.62 203 SER A CA 1
ATOM 1550 C C . SER A 1 203 ? -7.773 7.761 6.977 1.00 96.62 203 SER A C 1
ATOM 1552 O O . SER A 1 203 ? -6.606 7.814 6.554 1.00 96.62 203 SER A O 1
ATOM 1554 N N . PRO A 1 204 ? -8.706 8.668 6.628 1.00 94.62 204 PRO A N 1
ATOM 1555 C CA . PRO A 1 204 ? -8.412 9.787 5.740 1.00 94.62 204 PRO A CA 1
ATOM 1556 C C . PRO A 1 204 ? -7.289 10.672 6.298 1.00 94.62 204 PRO A C 1
ATOM 1558 O O . PRO A 1 204 ? -7.084 10.740 7.519 1.00 94.62 204 PRO A O 1
ATOM 1561 N N . PRO A 1 205 ? -6.517 11.340 5.429 1.00 91.69 205 PRO A N 1
ATOM 1562 C CA . PRO A 1 205 ? -5.593 12.376 5.863 1.00 91.69 205 PRO A CA 1
ATOM 1563 C C . PRO A 1 205 ? -6.352 13.600 6.385 1.00 91.69 205 PRO A C 1
ATOM 1565 O O . PRO A 1 205 ? -7.524 13.814 6.081 1.00 91.69 205 PRO A O 1
ATOM 1568 N N . ARG A 1 206 ? -5.669 14.421 7.188 1.00 87.81 206 ARG A N 1
ATOM 1569 C CA . ARG A 1 206 ? -6.265 15.603 7.832 1.00 87.81 206 ARG A CA 1
ATOM 1570 C C . ARG A 1 206 ? -6.774 16.629 6.819 1.00 87.81 206 ARG A C 1
ATOM 1572 O O . ARG A 1 206 ? -7.803 17.249 7.065 1.00 87.81 206 ARG A O 1
ATOM 1579 N N . ASN A 1 207 ? -6.061 16.792 5.707 1.00 91.25 207 ASN A N 1
ATOM 1580 C CA . ASN A 1 207 ? -6.382 17.767 4.673 1.00 91.25 207 ASN A CA 1
ATOM 1581 C C . ASN A 1 207 ? -6.753 17.063 3.363 1.00 91.25 207 ASN A C 1
ATOM 1583 O O . ASN A 1 207 ? -6.281 17.464 2.303 1.00 91.25 207 ASN A O 1
ATOM 1587 N N . GLU A 1 208 ? -7.566 16.003 3.426 1.00 90.75 208 GLU A N 1
ATOM 1588 C CA . GLU A 1 208 ? -8.021 15.313 2.218 1.00 90.75 208 GLU A CA 1
ATOM 1589 C C . GLU A 1 208 ? -8.679 16.295 1.235 1.00 90.75 208 GLU A C 1
ATOM 1591 O O . GLU A 1 208 ? -9.624 17.018 1.560 1.00 90.75 208 GLU A O 1
ATOM 1596 N N . ILE A 1 209 ? -8.159 16.313 0.012 1.00 91.44 209 ILE A N 1
ATOM 1597 C CA . ILE A 1 209 ? -8.630 17.124 -1.100 1.00 91.44 209 ILE A CA 1
ATOM 1598 C C . ILE A 1 209 ? -9.391 16.198 -2.037 1.00 91.44 209 ILE A C 1
ATOM 1600 O O . ILE A 1 209 ? -8.812 15.270 -2.599 1.00 91.44 209 ILE A O 1
ATOM 1604 N N . ASP A 1 210 ? -10.672 16.484 -2.276 1.00 87.12 210 ASP A N 1
ATOM 1605 C CA . ASP A 1 210 ? -11.425 15.756 -3.294 1.00 87.12 210 ASP A CA 1
ATOM 1606 C C . ASP A 1 210 ? -10.824 16.060 -4.685 1.00 87.12 210 ASP A C 1
ATOM 1608 O O . ASP A 1 210 ? -10.911 17.190 -5.178 1.00 87.12 210 ASP A O 1
ATOM 1612 N N . PRO A 1 211 ? -10.215 15.080 -5.374 1.00 81.56 211 PRO A N 1
ATOM 1613 C CA . PRO A 1 211 ? -9.570 15.332 -6.657 1.00 81.56 211 PRO A CA 1
ATOM 1614 C C . PRO A 1 211 ? -10.567 15.792 -7.730 1.00 81.56 211 PRO A C 1
ATOM 1616 O O . PRO A 1 211 ? -10.166 16.421 -8.708 1.00 81.56 211 PRO A O 1
ATOM 1619 N N . ARG A 1 212 ? -11.870 15.531 -7.552 1.00 84.81 212 ARG A N 1
ATOM 1620 C CA . ARG A 1 212 ? -12.928 15.938 -8.489 1.00 84.81 212 ARG A CA 1
ATOM 1621 C C . ARG A 1 212 ? -13.196 17.440 -8.458 1.00 84.81 212 ARG A C 1
ATOM 1623 O O . ARG A 1 212 ? -13.698 17.973 -9.446 1.00 84.81 212 ARG A O 1
ATOM 1630 N N . ILE A 1 213 ? -12.859 18.124 -7.361 1.00 88.38 213 ILE A N 1
ATOM 1631 C CA . ILE A 1 213 ? -12.993 19.586 -7.253 1.00 88.38 213 ILE A CA 1
ATOM 1632 C C . ILE A 1 213 ? -11.706 20.321 -7.649 1.00 88.38 213 ILE A C 1
ATOM 1634 O O . ILE A 1 213 ? -11.724 21.536 -7.859 1.00 88.38 213 ILE A O 1
ATOM 1638 N N . VAL A 1 214 ? -10.586 19.602 -7.792 1.00 86.69 214 VAL A N 1
ATOM 1639 C CA . VAL A 1 214 ? -9.322 20.185 -8.247 1.00 86.69 214 VAL A CA 1
ATOM 1640 C C . VAL A 1 214 ? -9.424 20.494 -9.737 1.00 86.69 214 VAL A C 1
ATOM 1642 O O . VAL A 1 214 ? -9.515 19.609 -10.590 1.00 86.69 214 VAL A O 1
ATOM 1645 N N . LYS A 1 215 ? -9.380 21.785 -10.076 1.00 87.56 215 LYS A N 1
ATOM 1646 C CA . LYS A 1 215 ? -9.424 22.235 -11.468 1.00 87.56 215 LYS A CA 1
ATOM 1647 C C . LYS A 1 215 ? -8.231 21.666 -12.238 1.00 87.56 215 LYS A C 1
ATOM 1649 O O . LYS A 1 215 ? -7.081 21.984 -11.940 1.00 87.56 215 LYS A O 1
ATOM 1654 N N . SER A 1 216 ? -8.509 20.870 -13.271 1.00 81.88 216 SER A N 1
ATOM 1655 C CA . SER A 1 216 ? -7.458 20.357 -14.149 1.00 81.88 216 SER A CA 1
ATOM 1656 C C . SER A 1 216 ? -6.716 21.513 -14.832 1.00 81.88 216 SER A C 1
ATOM 1658 O O . SER A 1 216 ? -7.358 22.470 -15.286 1.00 81.88 216 SER A O 1
ATOM 1660 N N . PRO A 1 217 ? -5.377 21.449 -14.946 1.00 84.12 217 PRO A N 1
ATOM 1661 C CA . PRO A 1 217 ? -4.645 22.415 -15.747 1.00 84.12 217 PRO A CA 1
ATOM 1662 C C . PRO A 1 217 ? -5.161 22.364 -17.190 1.00 84.12 217 PRO A C 1
ATOM 1664 O O . PRO A 1 217 ? -5.351 21.288 -17.756 1.00 84.12 217 PRO A O 1
ATOM 1667 N N . GLY A 1 218 ? -5.407 23.532 -17.787 1.00 84.12 218 GLY A N 1
ATOM 1668 C CA . GLY A 1 218 ? -5.922 23.613 -19.154 1.00 84.12 218 GLY A CA 1
ATOM 1669 C C . GLY A 1 218 ? -4.994 22.921 -20.159 1.00 84.12 218 GLY A C 1
ATOM 1670 O O . GLY A 1 218 ? -3.766 22.998 -20.042 1.00 84.12 218 GLY A O 1
ATOM 1671 N N . LEU A 1 219 ? -5.580 22.260 -21.162 1.00 86.25 219 LEU A N 1
ATOM 1672 C CA . LEU A 1 219 ? -4.838 21.631 -22.254 1.00 86.25 219 LEU A CA 1
ATOM 1673 C C . LEU A 1 219 ? -4.107 22.705 -23.067 1.00 86.25 219 LEU A C 1
ATOM 1675 O O . LEU A 1 219 ? -4.709 23.441 -23.845 1.00 86.25 219 LEU A O 1
ATOM 1679 N N . LYS A 1 220 ? -2.789 22.798 -22.888 1.00 92.94 220 LYS A N 1
ATOM 1680 C CA . LYS A 1 220 ? -1.931 23.635 -23.733 1.00 92.94 220 LYS A CA 1
ATOM 1681 C C . LYS A 1 220 ? -1.624 22.873 -25.030 1.00 92.94 220 LYS A C 1
ATOM 1683 O O . LYS A 1 220 ? -1.329 21.679 -24.935 1.00 92.94 220 LYS A O 1
ATOM 1688 N N . PRO A 1 221 ? -1.599 23.520 -26.214 1.00 93.25 221 PRO A N 1
ATOM 1689 C CA . PRO A 1 221 ? -1.260 22.856 -27.479 1.00 93.25 221 PRO A CA 1
ATOM 1690 C C . PRO A 1 221 ? 0.042 22.050 -27.401 1.00 93.25 221 PRO A C 1
ATOM 1692 O O . PRO A 1 221 ? 0.101 20.899 -27.821 1.00 93.25 221 PRO A O 1
ATOM 1695 N N . TRP A 1 222 ? 1.053 22.607 -26.730 1.00 92.44 222 TRP A N 1
ATOM 1696 C CA . TRP A 1 222 ? 2.326 21.932 -26.485 1.00 92.44 222 TRP A CA 1
ATOM 1697 C C . TRP A 1 222 ? 2.199 20.611 -25.709 1.00 92.44 222 TRP A C 1
ATOM 1699 O O . TRP A 1 222 ? 2.924 19.665 -26.001 1.00 92.44 222 TRP A O 1
ATOM 1709 N N . THR A 1 223 ? 1.273 20.506 -24.749 1.00 89.50 223 THR A N 1
ATOM 1710 C CA . THR A 1 223 ? 1.036 19.261 -24.000 1.00 89.50 223 THR A CA 1
ATOM 1711 C C . THR A 1 223 ? 0.557 18.148 -24.931 1.00 89.50 223 THR A C 1
ATOM 1713 O O . THR A 1 223 ? 1.002 17.008 -24.804 1.00 89.50 223 THR A O 1
ATOM 1716 N N . VAL A 1 224 ? -0.305 18.483 -25.897 1.00 91.25 224 VAL A N 1
ATOM 1717 C CA . VAL A 1 224 ? -0.802 17.535 -26.904 1.00 91.25 224 VAL A CA 1
ATOM 1718 C C . VAL A 1 224 ? 0.321 17.135 -27.854 1.00 91.25 224 VAL A C 1
ATOM 1720 O O . VAL A 1 224 ? 0.573 15.944 -28.025 1.00 91.25 224 VAL A O 1
ATOM 1723 N N . THR A 1 225 ? 1.057 18.106 -28.402 1.00 94.00 225 THR A N 1
ATOM 1724 C CA . THR A 1 225 ? 2.201 17.840 -29.287 1.00 94.00 225 THR A CA 1
ATOM 1725 C C . THR A 1 225 ? 3.239 16.954 -28.605 1.00 94.00 225 THR A C 1
ATOM 1727 O O . THR A 1 225 ? 3.658 15.945 -29.166 1.00 94.00 225 THR A O 1
ATOM 1730 N N . ARG A 1 226 ? 3.618 17.277 -27.361 1.00 90.81 226 ARG A N 1
ATOM 1731 C CA . ARG A 1 226 ? 4.573 16.485 -26.580 1.00 90.81 226 ARG A CA 1
ATOM 1732 C C . ARG A 1 226 ? 4.078 15.057 -26.361 1.00 90.81 226 ARG A C 1
ATOM 1734 O O . ARG A 1 226 ? 4.879 14.133 -26.468 1.00 90.81 226 ARG A O 1
ATOM 1741 N N . ARG A 1 227 ? 2.786 14.868 -26.067 1.00 89.88 227 ARG A N 1
ATOM 1742 C CA . ARG A 1 227 ? 2.192 13.535 -25.906 1.00 89.88 227 ARG A CA 1
ATOM 1743 C C . ARG A 1 227 ? 2.285 12.725 -27.197 1.00 89.88 227 ARG A C 1
ATOM 1745 O O . ARG A 1 227 ? 2.760 11.598 -27.147 1.00 89.88 227 ARG A O 1
ATOM 1752 N N . LEU A 1 228 ? 1.894 13.307 -28.332 1.00 94.38 228 LEU A N 1
ATOM 1753 C CA . LEU A 1 228 ? 1.945 12.635 -29.634 1.00 94.38 228 LEU A CA 1
ATOM 1754 C C . LEU A 1 228 ? 3.376 12.248 -30.023 1.00 94.38 228 LEU A C 1
ATOM 1756 O O . LEU A 1 228 ? 3.607 11.124 -30.454 1.00 94.38 228 LEU A O 1
ATOM 1760 N N . LEU A 1 229 ? 4.345 13.148 -29.827 1.00 94.19 229 LEU A N 1
ATOM 1761 C CA . LEU A 1 229 ? 5.755 12.865 -30.113 1.00 94.19 229 LEU A CA 1
ATOM 1762 C C . LEU A 1 229 ? 6.324 11.770 -29.202 1.00 94.19 229 LEU A C 1
ATOM 1764 O O . LEU A 1 229 ? 7.054 10.904 -29.679 1.00 94.19 229 LEU A O 1
ATOM 1768 N N . ALA A 1 230 ? 5.990 11.791 -27.908 1.00 89.06 230 ALA A N 1
ATOM 1769 C CA . ALA A 1 230 ? 6.412 10.752 -26.971 1.00 89.06 230 ALA A CA 1
ATOM 1770 C C . ALA A 1 230 ? 5.808 9.390 -27.339 1.00 89.06 230 ALA A C 1
ATOM 1772 O O . ALA A 1 230 ? 6.534 8.407 -27.422 1.00 89.06 230 ALA A O 1
ATOM 1773 N N . GLU A 1 231 ? 4.511 9.343 -27.646 1.00 90.06 231 GLU A N 1
ATOM 1774 C CA . GLU A 1 231 ? 3.832 8.115 -28.060 1.00 90.06 231 GLU A CA 1
ATOM 1775 C C . GLU A 1 231 ? 4.382 7.574 -29.386 1.00 90.06 231 GLU A C 1
ATOM 1777 O O . GLU A 1 231 ? 4.636 6.377 -29.505 1.00 90.06 231 GLU A O 1
ATOM 1782 N N . ALA A 1 232 ? 4.629 8.446 -30.368 1.00 91.50 232 ALA A N 1
ATOM 1783 C CA . ALA A 1 232 ? 5.251 8.061 -31.629 1.00 91.50 232 ALA A CA 1
ATOM 1784 C C . ALA A 1 232 ? 6.656 7.490 -31.403 1.00 91.50 232 ALA A C 1
ATOM 1786 O O . ALA A 1 232 ? 6.973 6.420 -31.917 1.00 91.50 232 ALA A O 1
ATOM 1787 N N . ARG A 1 233 ? 7.489 8.158 -30.593 1.00 87.81 233 ARG A N 1
ATOM 1788 C CA . ARG A 1 233 ? 8.821 7.658 -30.229 1.00 87.81 233 ARG A CA 1
ATOM 1789 C C . ARG A 1 233 ? 8.729 6.289 -29.563 1.00 87.81 233 ARG A C 1
ATOM 1791 O O . ARG A 1 233 ? 9.434 5.374 -29.981 1.00 87.81 233 ARG A O 1
ATOM 1798 N N . ASP A 1 234 ? 7.872 6.138 -28.562 1.00 83.81 234 ASP A N 1
ATOM 1799 C CA . ASP A 1 234 ? 7.771 4.905 -27.780 1.00 83.81 234 ASP A CA 1
ATOM 1800 C C . ASP A 1 234 ? 7.239 3.738 -28.639 1.00 83.81 234 ASP A C 1
ATOM 1802 O O . ASP A 1 234 ? 7.689 2.608 -28.479 1.00 83.81 234 ASP A O 1
ATOM 1806 N N . ARG A 1 235 ? 6.374 4.003 -29.633 1.00 84.06 235 ARG A N 1
ATOM 1807 C CA . ARG A 1 235 ? 5.917 2.993 -30.610 1.00 84.06 235 ARG A CA 1
ATOM 1808 C C . ARG A 1 235 ? 6.951 2.662 -31.690 1.00 84.06 235 ARG A C 1
ATOM 1810 O O . ARG A 1 235 ? 7.011 1.520 -32.137 1.00 84.06 235 ARG A O 1
ATOM 1817 N N . MET A 1 236 ? 7.749 3.635 -32.131 1.00 86.44 236 MET A N 1
ATOM 1818 C CA . MET A 1 236 ? 8.741 3.438 -33.198 1.00 86.44 236 MET A CA 1
ATOM 1819 C C . MET A 1 236 ? 10.065 2.860 -32.695 1.00 86.44 236 MET A C 1
ATOM 1821 O O . MET A 1 236 ? 10.727 2.138 -33.436 1.00 86.44 236 MET A O 1
ATOM 1825 N N . THR A 1 237 ? 10.458 3.146 -31.450 1.00 81.56 237 THR A N 1
ATOM 1826 C CA . THR A 1 237 ? 11.754 2.710 -30.897 1.00 81.56 237 THR A CA 1
ATOM 1827 C C . THR A 1 237 ? 11.940 1.186 -30.973 1.00 81.56 237 THR A C 1
ATOM 1829 O O . THR A 1 237 ? 12.980 0.758 -31.469 1.00 81.56 237 THR A O 1
ATOM 1832 N N . PRO A 1 238 ? 10.953 0.341 -30.602 1.00 74.69 238 PRO A N 1
ATOM 1833 C CA . PRO A 1 238 ? 11.086 -1.111 -30.737 1.00 74.69 238 PRO A CA 1
ATOM 1834 C C . PRO A 1 238 ? 11.262 -1.577 -32.190 1.00 74.69 238 PRO A C 1
ATOM 1836 O O . PRO A 1 238 ? 11.970 -2.548 -32.442 1.00 74.69 238 PRO A O 1
ATOM 1839 N N . LEU A 1 239 ? 10.640 -0.887 -33.153 1.00 77.81 239 LEU A N 1
ATOM 1840 C CA . LEU A 1 239 ? 10.731 -1.224 -34.577 1.00 77.81 239 LEU A CA 1
ATOM 1841 C C . LEU A 1 239 ? 12.104 -0.862 -35.151 1.00 77.81 239 LEU A C 1
ATOM 1843 O O . LEU A 1 239 ? 12.705 -1.671 -35.853 1.00 77.81 239 LEU A O 1
ATOM 1847 N N . ALA A 1 240 ? 12.623 0.320 -34.813 1.00 75.75 240 ALA A N 1
ATOM 1848 C CA . ALA A 1 240 ? 13.942 0.765 -35.256 1.00 75.75 240 ALA A CA 1
ATOM 1849 C C . ALA A 1 240 ? 15.056 -0.164 -34.744 1.00 75.75 240 ALA A C 1
ATOM 1851 O O . ALA A 1 240 ? 15.926 -0.558 -35.515 1.00 75.75 240 ALA A O 1
ATOM 1852 N N . THR A 1 241 ? 14.993 -0.582 -33.476 1.00 70.94 241 THR A N 1
ATOM 1853 C CA . THR A 1 241 ? 15.971 -1.516 -32.891 1.00 70.94 241 THR A CA 1
ATOM 1854 C C . THR A 1 241 ? 15.947 -2.890 -33.566 1.00 70.94 241 THR A C 1
ATOM 1856 O O . THR A 1 241 ? 16.995 -3.515 -33.695 1.00 70.94 241 THR A O 1
ATOM 1859 N N . ARG A 1 242 ? 14.778 -3.360 -34.028 1.00 66.94 242 ARG A N 1
ATOM 1860 C CA . ARG A 1 242 ? 14.650 -4.635 -34.759 1.00 66.94 242 ARG A CA 1
ATOM 1861 C C . ARG A 1 242 ? 15.157 -4.565 -36.196 1.00 66.94 242 ARG A C 1
ATOM 1863 O O . ARG A 1 242 ? 15.654 -5.563 -36.688 1.00 66.94 242 ARG A O 1
ATOM 1870 N N . LEU A 1 243 ? 15.018 -3.420 -36.865 1.00 70.62 243 LEU A N 1
ATOM 1871 C CA . LEU A 1 243 ? 15.492 -3.228 -38.243 1.00 70.62 243 LEU A CA 1
ATOM 1872 C C . LEU A 1 243 ? 17.009 -2.999 -38.336 1.00 70.62 243 LEU A C 1
ATOM 1874 O O . LEU A 1 243 ? 17.576 -3.132 -39.415 1.00 70.62 243 LEU A O 1
ATOM 1878 N N . LEU A 1 244 ? 17.644 -2.608 -37.228 1.00 69.62 244 LEU A N 1
ATOM 1879 C CA . LEU A 1 244 ? 19.084 -2.340 -37.134 1.00 69.62 244 LEU A CA 1
ATOM 1880 C C . LEU A 1 244 ? 19.892 -3.507 -36.527 1.00 69.62 244 LEU A C 1
ATOM 1882 O O . LEU A 1 244 ? 21.109 -3.376 -36.396 1.00 69.62 244 LEU A O 1
ATOM 1886 N N . ARG A 1 245 ? 19.236 -4.607 -36.137 1.00 54.91 245 ARG A N 1
ATOM 1887 C CA . ARG A 1 245 ? 19.862 -5.886 -35.756 1.00 54.91 245 ARG A CA 1
ATOM 1888 C C . ARG A 1 245 ? 19.823 -6.845 -36.939 1.00 54.91 245 ARG A C 1
ATOM 1890 O O . ARG A 1 245 ? 20.805 -7.602 -37.076 1.00 54.91 245 ARG A O 1
#

Foldseek 3Di:
DEEDVVLQDDLVCQQVCLQAPNQAYEHALVSHCVNHVVDDDDPCPPLALFDAGDLGHTYAYEFELAPPRLVVLLVCVVSVHDYHYDDDVVVQLVHCVSVVVVCVSNVVNDDDDDDDPVQRQQCRWDWDDDFQEIEIERNTQKHKDQFDPRHFWYKYADVSQPDQVQFFWKWKDDDPDTPDIDTGGRIDDIDTDPDGGIIMIHTRRPNHDDNVPPDDDDDDPVNVVVVVVVVVCVVCVSVVVVVVD

Radius of gyration: 21.0 Å; chains: 1; bounding box: 43×45×60 Å

pLDDT: mean 92.62, std 5.77, range [54.91, 98.44]

Sequence (245 aa):
MMAPPYGAFREGLADAMLDLGYEGACVSRASLTSWNKEKAWPSSFGHSVAEFVGTGLPIIPRHVLARGHEGSYRLAAFLNQPIIPHGHHQDCADGLDLVAHVVDAIGNIGDVVWCDISSISRSNYLTRQEGDVLFVKMLARRISLPVGNNVSQIMVERPWIADEADMQTLVWQEGNRTAFADRVGSQSQAAPLESAGVVELYSPPRNEIDPRIVKSPGLKPWTVTRRLLAEARDRMTPLATRLLR